Protein AF-A0AAN5C0E8-F1 (afdb_monomer_lite)

Secondary structure (DSSP, 8-state):
-HHHHHHHHH--SSGGGHHHHHHHHHHHHHHHHHHTSTTS-HHHHHHHHHHHHHHHHHHHHHHHHHHHTT--S--TT--SSS-------HHHHHHHHHHHHHHHTS-GGG-S-GGGGGGGGG-S-HHHHHHHHHHHHHHHHHHHHHHHHHHHHH-PPPPPPHHHHHTTSSPPPHHHHHH-TT-HHHHHH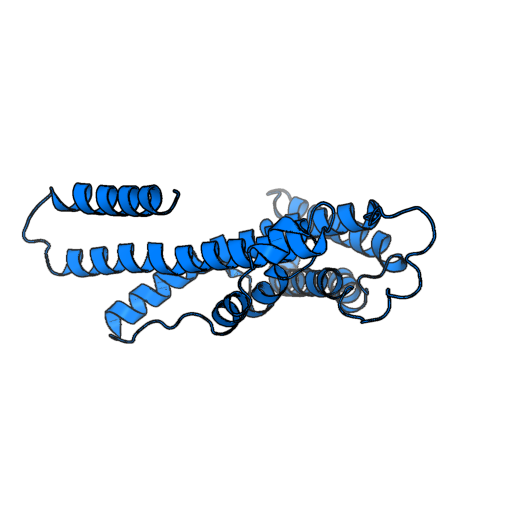HHHHHHHHHHHHHHHHHHHHHHHHHHHHH-TTS-TTHHHHHHHHHHHHHHHS--

Foldseek 3Di:
DVVLLVLLVPDALDPVSLVVLQVSLVVVVVLVVLLPDPPHDVVSVVVCVVCVLSSLASLLVSLVSVQVPPPDPPPVPPPPDDDLPPPPPVSSLVSLLSSLVVNLPDDLVSDPCLLSLLVQCLGLDPSSVVSSLSSLLVNLLVVLVVVLVVCLVPVDDDDDDPSLVVLQPDDDDPVLVVPCPSPSNSVSSNRSNVSSVVSVVSNVVNNLVSVVVSVCVVPPPDDPVVVVVVVVVVVVVVVVVVD

Organism: Aspergillus oryzae (NCBI:txid5062)

Radius of gyration: 22.2 Å; chains: 1; bounding box: 67×46×53 Å

pLDDT: mean 70.83, std 18.49, range [32.81, 93.81]

Sequence (243 aa):
MDALSTTWREASGSDEALPVLLGSFRLFACLRSIVGNEDSNDDVKDTWSDRKAGLFNDLTATIKEFGQYMLVDEWTYCANETDSSITFYQPRDVTVDLLCRLINSISIETLEDVSRIFPLLTAQSRAVQRAAYTVLHRYIPSVQEQVSFDVALSKTAVKLPDELLSLLLEAPTMDSISLSYGDDKVWADIRSYLLSWKIIFDHFVNAVCISAGAYRNHNLANDKNSLLLCKRTTYQASRRMMF

Structure (mmCIF, N/CA/C/O backbone):
data_AF-A0AAN5C0E8-F1
#
_entry.id   AF-A0AAN5C0E8-F1
#
loop_
_atom_site.group_PDB
_atom_site.id
_atom_site.type_symbol
_atom_site.label_atom_id
_atom_site.label_alt_id
_atom_site.label_comp_id
_atom_site.label_asym_id
_atom_site.label_entity_id
_atom_site.label_seq_id
_atom_site.pdbx_PDB_ins_code
_atom_site.Cartn_x
_atom_site.Cartn_y
_atom_site.Cartn_z
_atom_site.occupancy
_atom_site.B_iso_or_equiv
_atom_site.auth_seq_id
_atom_site.auth_comp_id
_atom_site.auth_asym_id
_atom_site.auth_atom_id
_atom_site.pdbx_PDB_model_num
ATOM 1 N N . MET A 1 1 ? 0.639 -7.225 20.118 1.00 79.75 1 MET A N 1
ATOM 2 C CA . MET A 1 1 ? 0.574 -6.137 19.117 1.00 79.75 1 MET A CA 1
ATOM 3 C C . MET A 1 1 ? 1.806 -5.248 19.179 1.00 79.75 1 MET A C 1
ATOM 5 O O . MET A 1 1 ? 2.330 -4.950 18.119 1.00 79.75 1 MET A O 1
ATOM 9 N N . ASP A 1 2 ? 2.335 -4.931 20.368 1.00 84.56 2 ASP A N 1
ATOM 10 C CA . ASP A 1 2 ? 3.623 -4.220 20.512 1.00 84.56 2 ASP A CA 1
ATOM 11 C C . ASP A 1 2 ? 4.765 -4.887 19.742 1.00 84.56 2 ASP A C 1
ATOM 13 O O . ASP A 1 2 ? 5.435 -4.232 18.959 1.00 84.56 2 ASP A O 1
ATOM 17 N N . ALA A 1 3 ? 4.893 -6.213 19.845 1.00 86.81 3 ALA A N 1
ATOM 18 C CA . ALA A 1 3 ? 5.907 -6.954 19.096 1.00 86.81 3 ALA A CA 1
ATOM 19 C C . ALA A 1 3 ? 5.818 -6.755 17.567 1.00 86.81 3 ALA A C 1
ATOM 21 O O . ALA A 1 3 ? 6.853 -6.730 16.912 1.00 86.81 3 ALA A O 1
ATOM 22 N N . LEU A 1 4 ? 4.615 -6.583 16.993 1.00 88.88 4 LEU A N 1
ATOM 23 C CA . LEU A 1 4 ? 4.461 -6.299 15.556 1.00 88.88 4 LEU A CA 1
ATOM 24 C C . LEU A 1 4 ? 4.968 -4.894 15.221 1.00 88.88 4 LEU A C 1
ATOM 26 O O . LEU A 1 4 ? 5.743 -4.742 14.286 1.00 88.88 4 LEU A O 1
ATOM 30 N N . SER A 1 5 ? 4.571 -3.899 16.019 1.00 86.31 5 SER A N 1
ATOM 31 C CA . SER A 1 5 ? 5.024 -2.510 15.876 1.00 86.31 5 SER A CA 1
ATOM 32 C C . SER A 1 5 ? 6.550 -2.409 15.975 1.00 86.31 5 SER A C 1
ATOM 34 O O . SER A 1 5 ? 7.187 -1.852 15.086 1.00 86.31 5 SER A O 1
ATOM 36 N N . THR A 1 6 ? 7.154 -3.035 16.990 1.00 88.81 6 THR A N 1
ATOM 37 C CA . THR A 1 6 ? 8.614 -3.108 17.151 1.00 88.81 6 THR A CA 1
ATOM 38 C C . THR A 1 6 ? 9.276 -3.787 15.954 1.00 88.81 6 THR A C 1
ATOM 40 O O . THR A 1 6 ? 10.182 -3.214 15.360 1.00 88.81 6 THR A O 1
ATOM 43 N N . THR A 1 7 ? 8.768 -4.953 15.532 1.00 90.00 7 THR A N 1
ATOM 44 C CA . THR A 1 7 ? 9.307 -5.680 14.369 1.00 90.00 7 THR A CA 1
ATOM 45 C C . THR A 1 7 ? 9.310 -4.807 13.118 1.00 90.00 7 THR A C 1
ATOM 47 O O . THR A 1 7 ? 10.299 -4.774 12.402 1.00 90.00 7 THR A O 1
ATOM 50 N N . TRP A 1 8 ? 8.229 -4.077 12.847 1.00 89.69 8 TRP A N 1
ATOM 51 C CA . TRP A 1 8 ? 8.111 -3.236 11.653 1.00 89.69 8 TRP A CA 1
ATOM 52 C C . TRP A 1 8 ? 8.949 -1.962 11.699 1.00 89.69 8 TRP A C 1
ATOM 54 O O . TRP A 1 8 ? 9.334 -1.457 10.651 1.00 89.69 8 TRP A O 1
ATOM 64 N N . ARG A 1 9 ? 9.238 -1.440 12.892 1.00 85.25 9 ARG A N 1
ATOM 65 C CA . ARG A 1 9 ? 10.101 -0.265 13.061 1.00 85.25 9 ARG A CA 1
ATOM 66 C C . ARG A 1 9 ? 11.585 -0.603 12.996 1.00 85.25 9 ARG A C 1
ATOM 68 O O . ARG A 1 9 ? 12.370 0.242 12.587 1.00 85.25 9 ARG A O 1
ATOM 75 N N . GLU A 1 10 ? 11.960 -1.800 13.436 1.00 84.56 10 GLU A N 1
ATOM 76 C CA . GLU A 1 10 ? 13.360 -2.226 13.538 1.00 84.56 10 GLU A CA 1
ATOM 77 C C . GLU A 1 10 ? 13.826 -3.054 12.336 1.00 84.56 10 GLU A C 1
ATOM 79 O O . GLU A 1 10 ? 15.018 -3.076 12.030 1.00 84.56 10 GLU A O 1
ATOM 84 N N . ALA A 1 11 ? 12.914 -3.742 11.646 1.00 80.69 11 ALA A N 1
ATOM 85 C CA . ALA A 1 11 ? 13.265 -4.532 10.476 1.00 80.69 11 ALA A CA 1
ATOM 86 C C . ALA A 1 11 ? 13.627 -3.630 9.290 1.00 80.69 11 ALA A C 1
ATOM 88 O O . ALA A 1 11 ? 12.814 -2.841 8.812 1.00 80.69 11 ALA A O 1
ATOM 89 N N . SER A 1 12 ? 14.838 -3.815 8.772 1.00 70.94 12 SER A N 1
ATOM 90 C CA . SER A 1 12 ? 15.246 -3.258 7.485 1.00 70.94 12 SER A CA 1
ATOM 91 C C . SER A 1 12 ? 14.582 -4.021 6.335 1.00 70.94 12 SER A C 1
ATOM 93 O O . SER A 1 12 ? 14.253 -5.200 6.461 1.00 70.94 12 SER A O 1
ATOM 95 N N . GLY A 1 13 ? 14.436 -3.386 5.169 1.00 68.12 13 GLY A N 1
ATOM 96 C CA . GLY A 1 13 ? 13.971 -4.037 3.931 1.00 68.12 13 GLY A CA 1
ATOM 97 C C . GLY A 1 13 ? 14.970 -5.035 3.316 1.00 68.12 13 GLY A C 1
ATOM 98 O O . GLY A 1 13 ? 14.884 -5.311 2.115 1.00 68.12 13 GLY A O 1
ATOM 99 N N . SER A 1 14 ? 15.928 -5.520 4.115 1.00 75.38 14 SER A N 1
ATOM 100 C CA . SER A 1 14 ? 16.989 -6.451 3.731 1.00 75.38 14 SER A CA 1
ATOM 101 C C . SER A 1 14 ? 16.487 -7.892 3.625 1.00 75.38 14 SER A C 1
ATOM 103 O O . SER A 1 14 ? 15.475 -8.268 4.222 1.00 75.38 14 SER A O 1
ATOM 105 N N . ASP A 1 15 ? 17.231 -8.722 2.893 1.00 76.69 15 ASP A N 1
ATOM 106 C CA . ASP A 1 15 ? 16.847 -10.111 2.632 1.00 76.69 15 ASP A CA 1
ATOM 107 C C . ASP A 1 15 ? 16.800 -10.979 3.903 1.00 76.69 15 ASP A C 1
ATOM 109 O O . ASP A 1 15 ? 15.946 -11.860 4.021 1.00 76.69 15 ASP A O 1
ATOM 113 N N . GLU A 1 16 ? 17.647 -10.690 4.897 1.00 82.75 16 GLU A N 1
ATOM 114 C CA . GLU A 1 16 ? 17.685 -11.403 6.184 1.00 82.75 16 GLU A CA 1
ATOM 115 C C . GLU A 1 16 ? 16.409 -11.193 7.014 1.00 82.75 16 GLU A C 1
ATOM 117 O O . GLU A 1 16 ? 15.964 -12.094 7.730 1.00 82.75 16 GLU A O 1
ATOM 122 N N . ALA A 1 17 ? 15.782 -10.021 6.891 1.00 84.88 17 ALA A N 1
ATOM 123 C CA . ALA A 1 17 ? 14.567 -9.674 7.620 1.00 84.88 17 ALA A CA 1
ATOM 124 C C . ALA A 1 17 ? 13.283 -10.199 6.948 1.00 84.88 17 ALA A C 1
ATOM 126 O O . ALA A 1 17 ? 12.231 -10.259 7.595 1.00 84.88 17 ALA A O 1
ATOM 127 N N . LEU A 1 18 ? 13.340 -10.620 5.675 1.00 86.31 18 LEU A N 1
ATOM 128 C CA . LEU A 1 18 ? 12.160 -11.021 4.894 1.00 86.31 18 LEU A CA 1
ATOM 129 C C . LEU A 1 18 ? 11.306 -12.115 5.550 1.00 86.31 18 LEU A C 1
ATOM 131 O O . LEU A 1 18 ? 10.084 -11.954 5.567 1.00 86.31 18 LEU A O 1
ATOM 135 N N . PRO A 1 19 ? 11.863 -13.206 6.116 1.00 89.94 19 PRO A N 1
ATOM 136 C CA . PRO A 1 19 ? 11.039 -14.243 6.736 1.00 89.94 19 PRO A CA 1
ATOM 137 C C . PRO A 1 19 ? 10.260 -13.724 7.949 1.00 89.94 19 PRO A C 1
ATOM 139 O O . PRO A 1 19 ? 9.091 -14.074 8.136 1.00 89.94 19 PRO A O 1
ATOM 142 N N . VAL A 1 20 ? 10.891 -12.861 8.752 1.00 91.31 20 VAL A N 1
ATOM 143 C CA . VAL A 1 20 ? 10.277 -12.241 9.933 1.00 91.31 20 VAL A CA 1
ATOM 144 C C . VAL A 1 20 ? 9.184 -11.264 9.503 1.00 91.31 20 VAL A C 1
ATOM 146 O O . VAL A 1 20 ? 8.069 -11.324 10.025 1.00 91.31 20 VAL A O 1
ATOM 149 N N . LEU A 1 21 ? 9.456 -10.434 8.493 1.00 90.88 21 LEU A N 1
ATOM 150 C CA . LEU A 1 21 ? 8.476 -9.519 7.909 1.00 90.88 21 LEU A CA 1
ATOM 151 C C . LEU A 1 21 ? 7.272 -10.281 7.345 1.00 90.88 21 LEU A C 1
ATOM 153 O O . LEU A 1 21 ? 6.138 -10.017 7.746 1.00 90.88 21 LEU A O 1
ATOM 157 N N . LEU A 1 22 ? 7.494 -11.305 6.521 1.00 90.56 22 LEU A N 1
ATOM 158 C CA . LEU A 1 22 ? 6.427 -12.142 5.972 1.00 90.56 22 LEU A CA 1
ATOM 159 C C . LEU A 1 22 ? 5.583 -12.806 7.072 1.00 90.56 22 LEU A C 1
ATOM 161 O O . LEU A 1 22 ? 4.350 -12.814 6.992 1.00 90.56 22 LEU A O 1
ATOM 165 N N . GLY A 1 23 ? 6.228 -13.350 8.107 1.00 92.25 23 GLY A N 1
ATOM 166 C CA . GLY A 1 23 ? 5.553 -13.941 9.263 1.00 92.25 23 GLY A CA 1
ATOM 167 C C . GLY A 1 23 ? 4.702 -12.922 10.025 1.00 92.25 23 GLY A C 1
ATOM 168 O O . GLY A 1 23 ? 3.535 -13.185 10.320 1.00 92.25 23 GLY A O 1
ATOM 169 N N . SER A 1 24 ? 5.251 -11.732 10.271 1.00 93.69 24 SER A N 1
ATOM 170 C CA . SER A 1 24 ? 4.558 -10.640 10.960 1.00 93.69 24 SER A CA 1
ATOM 171 C C . SER A 1 24 ? 3.337 -10.131 10.177 1.00 93.69 24 SER A C 1
ATOM 173 O O . SER A 1 24 ? 2.271 -9.927 10.759 1.00 93.69 24 SER A O 1
ATOM 175 N N . PHE A 1 25 ? 3.434 -10.026 8.847 1.00 93.06 25 PHE A N 1
ATOM 176 C CA . PHE A 1 25 ? 2.325 -9.638 7.971 1.00 93.06 25 PHE A CA 1
ATOM 177 C C . PHE A 1 25 ? 1.214 -10.690 7.957 1.00 93.06 25 PHE A C 1
ATOM 179 O O . PHE A 1 25 ? 0.030 -10.352 8.018 1.00 93.06 25 PHE A O 1
ATOM 186 N N . ARG A 1 26 ? 1.572 -11.979 7.934 1.00 93.81 26 ARG A N 1
ATOM 187 C CA . ARG A 1 26 ? 0.597 -13.074 8.048 1.00 93.81 26 ARG A CA 1
ATOM 188 C C . ARG A 1 26 ? -0.095 -13.083 9.408 1.00 93.81 26 ARG A C 1
ATOM 190 O O . ARG A 1 26 ? -1.310 -13.258 9.458 1.00 93.81 26 ARG A O 1
ATOM 197 N N . LEU A 1 27 ? 0.647 -12.857 10.493 1.00 93.00 27 LEU A N 1
ATOM 198 C CA . LEU A 1 27 ? 0.074 -12.742 11.835 1.00 93.00 27 LEU A CA 1
ATOM 199 C C . LEU A 1 27 ? -0.906 -11.568 11.911 1.00 93.00 27 LEU A C 1
ATOM 201 O O . LEU A 1 27 ? -2.010 -11.724 12.423 1.00 93.00 27 LEU A O 1
ATOM 205 N N . PHE A 1 28 ? -0.541 -10.420 11.346 1.00 91.62 28 PHE A N 1
ATOM 206 C CA . PHE A 1 28 ? -1.427 -9.267 11.265 1.00 91.62 28 PHE A CA 1
ATOM 207 C C . PHE A 1 28 ? -2.715 -9.560 10.481 1.00 91.62 28 PHE A C 1
ATOM 209 O O . PHE A 1 28 ? -3.811 -9.247 10.949 1.00 91.62 28 PHE A O 1
ATOM 216 N N . ALA A 1 29 ? -2.603 -10.217 9.323 1.00 90.50 29 ALA A N 1
ATOM 217 C CA . ALA A 1 29 ? -3.756 -10.649 8.535 1.00 90.50 29 ALA A CA 1
ATOM 218 C C . ALA A 1 29 ? -4.667 -11.608 9.324 1.00 90.50 29 ALA A C 1
ATOM 220 O O . ALA A 1 29 ? -5.891 -11.479 9.283 1.00 90.50 29 ALA A O 1
ATOM 221 N N . CYS A 1 30 ? -4.069 -12.537 10.075 1.00 91.81 30 CYS A N 1
ATOM 222 C CA . CYS A 1 30 ? -4.782 -13.475 10.936 1.00 91.81 30 CYS A CA 1
ATOM 223 C C . CYS A 1 30 ? -5.526 -12.754 12.069 1.00 91.81 30 CYS A C 1
ATOM 225 O O . CYS A 1 30 ? -6.726 -12.956 12.230 1.00 91.81 30 CYS A O 1
ATOM 227 N N . LEU A 1 31 ? -4.858 -11.849 12.794 1.00 90.38 31 LEU A N 1
ATOM 228 C CA . LEU A 1 31 ? -5.480 -11.045 13.853 1.00 90.38 31 LEU A CA 1
ATOM 229 C C . LEU A 1 31 ? -6.676 -10.254 13.327 1.00 90.38 31 LEU A C 1
ATOM 231 O O . LEU A 1 31 ? -7.734 -10.247 13.949 1.00 90.38 31 LEU A O 1
ATOM 235 N N . ARG A 1 32 ? -6.542 -9.653 12.144 1.00 89.00 32 ARG A N 1
ATOM 236 C CA . ARG A 1 32 ? -7.649 -8.947 11.503 1.00 89.00 32 ARG A CA 1
ATOM 237 C C . ARG A 1 32 ? -8.814 -9.877 11.162 1.00 89.00 32 ARG A C 1
ATOM 239 O O . ARG A 1 32 ? -9.964 -9.488 11.336 1.00 89.00 32 ARG A O 1
ATOM 246 N N . SER A 1 33 ? -8.527 -11.085 10.678 1.00 90.56 33 SER A N 1
ATOM 247 C CA . SER A 1 33 ? -9.558 -12.090 10.401 1.00 90.56 33 SER A CA 1
ATOM 248 C C . SER A 1 33 ? -10.274 -12.545 11.672 1.00 90.56 33 SER A C 1
ATOM 250 O O . SER A 1 33 ? -11.475 -12.783 11.621 1.00 90.56 33 SER A O 1
ATOM 252 N N . ILE A 1 34 ? -9.554 -12.665 12.791 1.00 89.38 34 ILE A N 1
ATOM 253 C CA . ILE A 1 34 ? -10.129 -13.017 14.094 1.00 89.38 34 ILE A CA 1
ATOM 254 C C . ILE A 1 34 ? -11.052 -11.893 14.564 1.00 89.38 34 ILE A C 1
ATOM 256 O O . ILE A 1 34 ? -12.214 -12.146 14.843 1.00 89.38 34 ILE A O 1
ATOM 260 N N . VAL A 1 35 ? -10.584 -10.643 14.557 1.00 88.88 35 VAL A N 1
ATOM 261 C CA . VAL A 1 35 ? -11.387 -9.482 14.982 1.00 88.88 35 VAL A CA 1
ATOM 262 C C . VAL A 1 35 ? -12.626 -9.277 14.106 1.00 88.88 35 VAL A C 1
ATOM 264 O O . VAL A 1 35 ? -13.656 -8.827 14.596 1.00 88.88 35 VAL A O 1
ATOM 267 N N . GLY A 1 36 ? -12.541 -9.610 12.815 1.00 84.50 36 GLY A N 1
ATOM 268 C CA . GLY A 1 36 ? -13.679 -9.553 11.897 1.00 84.50 36 GLY A CA 1
ATOM 269 C C . GLY A 1 36 ? -14.735 -10.640 12.121 1.00 84.50 36 GLY A C 1
ATOM 270 O O . GLY A 1 36 ? -15.800 -10.557 11.517 1.00 84.50 36 GLY A O 1
ATOM 271 N N . ASN A 1 37 ? -14.460 -11.649 12.951 1.00 89.50 37 ASN A N 1
ATOM 272 C CA . ASN A 1 37 ? -15.429 -12.675 13.317 1.00 89.50 37 ASN A CA 1
ATOM 273 C C . ASN A 1 37 ? -16.298 -12.182 14.487 1.00 89.50 37 ASN A C 1
ATOM 275 O O . ASN A 1 37 ? -15.773 -11.793 15.533 1.00 89.50 37 ASN A O 1
ATOM 279 N N . GLU A 1 38 ? -17.622 -12.222 14.322 1.00 81.62 38 GLU A N 1
ATOM 280 C CA . GLU A 1 38 ? -18.580 -11.806 15.355 1.00 81.62 38 GLU A CA 1
ATOM 281 C C . GLU A 1 38 ? -18.395 -12.596 16.659 1.00 81.62 38 GLU A C 1
ATOM 283 O O . GLU A 1 38 ? -18.439 -12.000 17.736 1.00 81.62 38 GLU A O 1
ATOM 288 N N . ASP A 1 39 ? -18.042 -13.880 16.561 1.00 87.19 39 ASP A N 1
ATOM 289 C CA . ASP A 1 39 ? -17.831 -14.782 17.702 1.00 87.19 39 ASP A CA 1
ATOM 290 C C . ASP A 1 39 ? -16.457 -14.615 18.383 1.00 87.19 39 ASP A C 1
ATOM 292 O O . ASP A 1 39 ? -16.115 -15.352 19.311 1.00 87.19 39 ASP A O 1
ATOM 296 N N . SER A 1 40 ? -15.614 -13.688 17.913 1.00 87.56 40 SER A N 1
ATOM 297 C CA . SER A 1 40 ? -14.309 -13.444 18.533 1.00 87.56 40 SER A CA 1
ATOM 298 C C . SER A 1 40 ? -14.452 -12.820 19.919 1.00 87.56 40 SER A C 1
ATOM 300 O O . SER A 1 40 ? -15.326 -11.988 20.143 1.00 87.56 40 SER A O 1
ATOM 302 N N . ASN A 1 41 ? -13.513 -13.159 20.809 1.00 90.44 41 ASN A N 1
ATOM 303 C CA . ASN A 1 41 ? -13.410 -12.580 22.146 1.00 90.44 41 ASN A CA 1
ATOM 304 C C . ASN A 1 41 ? -13.372 -11.040 22.076 1.00 90.44 41 ASN A C 1
ATOM 306 O O . ASN A 1 41 ? -12.554 -10.470 21.342 1.00 90.44 41 ASN A O 1
ATOM 310 N N . ASP A 1 42 ? -14.240 -10.395 22.852 1.00 90.88 42 ASP A N 1
ATOM 311 C CA . ASP A 1 42 ? -14.373 -8.942 22.932 1.00 90.88 42 ASP A CA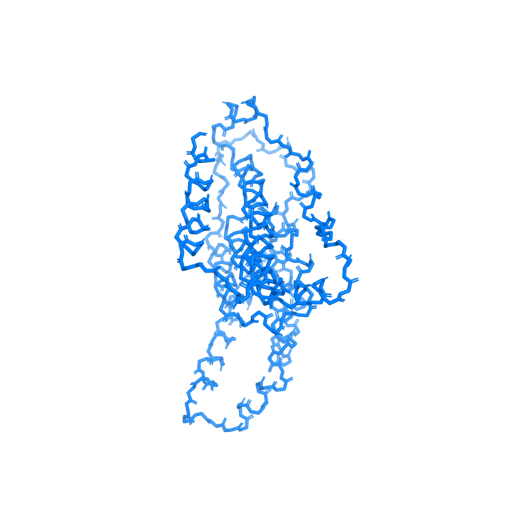 1
ATOM 312 C C . ASP A 1 42 ? -13.087 -8.270 23.430 1.00 90.88 42 ASP A C 1
ATOM 314 O O . ASP A 1 42 ? -12.689 -7.258 22.861 1.00 90.88 42 ASP A O 1
ATOM 318 N N . ASP A 1 43 ? -12.324 -8.904 24.329 1.00 90.12 43 ASP A N 1
ATOM 319 C CA . ASP A 1 43 ? -11.018 -8.388 24.774 1.00 90.12 43 ASP A CA 1
ATOM 320 C C . ASP A 1 43 ? -10.052 -8.178 23.593 1.00 90.12 43 ASP A C 1
ATOM 322 O O . ASP A 1 43 ? -9.252 -7.237 23.554 1.00 90.12 43 ASP A O 1
ATOM 326 N N . VAL A 1 44 ? -10.118 -9.069 22.597 1.00 86.88 44 VAL A N 1
ATOM 327 C CA . VAL A 1 44 ? -9.284 -8.996 21.391 1.00 86.88 44 VAL A CA 1
ATOM 328 C C . VAL A 1 44 ? -9.776 -7.882 20.470 1.00 86.88 44 VAL A C 1
ATOM 330 O O . VAL A 1 44 ? -8.951 -7.189 19.869 1.00 86.88 44 VAL A O 1
ATOM 333 N N . LYS A 1 45 ? -11.096 -7.683 20.368 1.00 87.69 45 LYS A N 1
ATOM 334 C CA . LYS A 1 45 ? -11.707 -6.609 19.568 1.00 87.69 45 LYS A CA 1
ATOM 335 C C . LYS A 1 45 ? -11.416 -5.231 20.162 1.00 87.69 45 LYS A C 1
ATOM 337 O O . LYS A 1 45 ? -11.079 -4.314 19.407 1.00 87.69 45 LYS A O 1
ATOM 342 N N . ASP A 1 46 ? -11.470 -5.105 21.483 1.00 88.38 46 ASP A N 1
ATOM 343 C CA . ASP A 1 46 ? -11.164 -3.875 22.212 1.00 88.38 46 ASP A CA 1
ATOM 344 C C . ASP A 1 46 ? -9.679 -3.535 22.066 1.00 88.38 46 ASP A C 1
ATOM 346 O O . ASP A 1 46 ? -9.323 -2.482 21.533 1.00 88.38 46 ASP A O 1
ATOM 350 N N . THR A 1 47 ? -8.800 -4.500 22.365 1.00 89.12 47 THR A N 1
ATOM 351 C CA . THR A 1 47 ? -7.346 -4.328 22.202 1.00 89.12 47 THR A CA 1
ATOM 352 C C . THR A 1 47 ? -6.962 -3.981 20.757 1.00 89.12 47 THR A C 1
ATOM 354 O O . THR A 1 47 ? -6.042 -3.192 20.521 1.00 89.12 47 THR A O 1
ATOM 357 N N . TRP A 1 48 ? -7.639 -4.570 19.763 1.00 88.12 48 TRP A N 1
ATOM 358 C CA . TRP A 1 48 ? -7.438 -4.229 18.354 1.00 88.12 48 TRP A CA 1
ATOM 359 C C . TRP A 1 48 ? -7.898 -2.809 18.043 1.00 88.12 48 TRP A C 1
ATOM 361 O O . TRP A 1 48 ? -7.191 -2.080 17.350 1.00 88.12 48 TRP A O 1
ATOM 371 N N . SER A 1 49 ? -9.065 -2.406 18.538 1.00 85.94 49 SER A N 1
ATOM 372 C CA . SER A 1 49 ? -9.630 -1.083 18.278 1.00 85.94 49 SER A CA 1
ATOM 373 C C . SER A 1 49 ? -8.728 0.038 18.784 1.00 85.94 49 SER A C 1
ATOM 375 O O . SER A 1 49 ? -8.547 1.016 18.057 1.00 85.94 49 SER A O 1
ATOM 377 N N . ASP A 1 50 ? -8.082 -0.165 19.932 1.00 86.94 50 ASP A N 1
ATOM 378 C CA . ASP A 1 50 ? -7.132 0.784 20.520 1.00 86.94 50 ASP A CA 1
ATOM 379 C C . ASP A 1 50 ? -5.825 0.900 19.724 1.00 86.94 50 ASP A C 1
ATOM 381 O O . ASP A 1 50 ? -5.198 1.957 19.674 1.00 86.94 50 ASP A O 1
ATOM 385 N N . ARG A 1 51 ? -5.380 -0.194 19.093 1.00 85.69 51 ARG A N 1
ATOM 386 C CA . ARG A 1 51 ? -4.024 -0.298 18.520 1.00 85.69 51 ARG A CA 1
ATOM 387 C C . ARG A 1 51 ? -3.976 -0.314 16.994 1.00 85.69 51 ARG A C 1
ATOM 389 O O . ARG A 1 51 ? -2.897 -0.144 16.424 1.00 85.69 51 ARG A O 1
ATOM 396 N N . LYS A 1 52 ? -5.112 -0.499 16.314 1.00 84.94 52 LYS A N 1
ATOM 397 C CA . LYS A 1 52 ? -5.187 -0.658 14.850 1.00 84.94 52 LYS A CA 1
ATOM 398 C C . LYS A 1 52 ? -4.572 0.510 14.079 1.00 84.94 52 LYS A C 1
ATOM 400 O O . LYS A 1 52 ? -3.873 0.262 13.106 1.00 84.94 52 LYS A O 1
ATOM 405 N N . ALA A 1 53 ? -4.787 1.754 14.515 1.00 82.88 53 ALA A N 1
ATOM 406 C CA . ALA A 1 53 ? -4.278 2.938 13.817 1.00 82.88 53 ALA A CA 1
ATOM 407 C C . ALA A 1 53 ? -2.742 2.990 13.846 1.00 82.88 53 ALA A C 1
ATOM 409 O O . ALA A 1 53 ? -2.105 3.094 12.800 1.00 82.88 53 ALA A O 1
ATOM 410 N N . GLY A 1 54 ? -2.142 2.788 15.026 1.00 83.69 54 GLY A N 1
ATOM 411 C CA . GLY A 1 54 ? -0.687 2.712 15.175 1.00 83.69 54 GLY A CA 1
ATOM 412 C C . GLY A 1 54 ? -0.072 1.578 14.351 1.00 83.69 54 GLY A C 1
ATOM 413 O O . GLY A 1 54 ? 0.904 1.794 13.638 1.00 83.69 54 GLY A O 1
ATOM 414 N N . LEU A 1 55 ? -0.698 0.396 14.360 1.00 85.06 55 LEU A N 1
ATOM 415 C CA . LEU A 1 55 ? -0.255 -0.730 13.534 1.00 85.06 55 LEU A CA 1
ATOM 416 C C . LEU A 1 55 ? -0.360 -0.432 12.032 1.00 85.06 55 LEU A C 1
ATOM 418 O O . LEU A 1 55 ? 0.539 -0.797 11.282 1.00 85.06 55 LEU A O 1
ATOM 422 N N . PHE A 1 56 ? -1.419 0.233 11.569 1.00 84.19 56 PHE A N 1
ATOM 423 C CA . PHE A 1 56 ? -1.541 0.624 10.162 1.00 84.19 56 PHE A CA 1
ATOM 424 C C . PHE A 1 56 ? -0.474 1.638 9.746 1.00 84.19 56 PHE A C 1
ATOM 426 O O . PHE A 1 56 ? 0.083 1.517 8.653 1.00 84.19 56 PHE A O 1
ATOM 433 N N . ASN A 1 57 ? -0.161 2.600 10.614 1.00 82.75 57 ASN A N 1
ATOM 434 C CA . ASN A 1 57 ? 0.901 3.572 10.379 1.00 82.75 57 ASN A CA 1
ATOM 435 C C . ASN A 1 57 ? 2.273 2.895 10.292 1.00 82.75 57 ASN A C 1
ATOM 437 O O . ASN A 1 57 ? 3.018 3.150 9.347 1.00 82.75 57 ASN A O 1
ATOM 441 N N . ASP A 1 58 ? 2.582 1.995 11.227 1.00 86.06 58 ASP A N 1
ATOM 442 C CA . ASP A 1 58 ? 3.843 1.250 11.231 1.00 86.06 58 ASP A CA 1
ATOM 443 C C . ASP A 1 58 ? 3.946 0.331 10.000 1.00 86.06 58 ASP A C 1
ATOM 445 O O . ASP A 1 58 ? 4.965 0.324 9.314 1.00 86.06 58 ASP A O 1
ATOM 449 N N . LEU A 1 59 ? 2.863 -0.367 9.637 1.00 84.44 59 LEU A N 1
ATOM 450 C CA . LEU A 1 59 ? 2.800 -1.182 8.421 1.00 84.44 59 LEU A CA 1
ATOM 451 C C . LEU A 1 59 ? 3.025 -0.330 7.164 1.00 84.44 59 LEU A C 1
ATOM 453 O O . LEU A 1 59 ? 3.788 -0.711 6.282 1.00 84.44 59 LEU A O 1
ATOM 457 N N . THR A 1 60 ? 2.403 0.846 7.087 1.00 80.38 60 THR A N 1
ATOM 458 C CA . THR A 1 60 ? 2.596 1.777 5.967 1.00 80.38 60 THR A CA 1
ATOM 459 C C . THR A 1 60 ? 4.015 2.341 5.948 1.00 80.38 60 THR A C 1
ATOM 461 O O . THR A 1 60 ? 4.537 2.601 4.875 1.00 80.38 60 THR A O 1
ATOM 464 N N . ALA A 1 61 ? 4.687 2.490 7.092 1.00 82.75 61 ALA A N 1
ATOM 465 C CA . ALA A 1 61 ? 6.086 2.907 7.129 1.00 82.75 61 ALA A CA 1
ATOM 466 C C . ALA A 1 61 ? 7.020 1.848 6.516 1.00 82.75 61 ALA A C 1
ATOM 468 O O . ALA A 1 61 ? 7.917 2.216 5.757 1.00 82.75 61 ALA A O 1
ATOM 469 N N . THR A 1 62 ? 6.754 0.551 6.736 1.00 83.81 62 THR A N 1
ATOM 470 C CA . THR A 1 62 ? 7.597 -0.536 6.190 1.00 83.81 62 THR A CA 1
ATOM 471 C C . THR A 1 62 ? 7.699 -0.533 4.667 1.00 83.81 62 THR A C 1
ATOM 473 O O . THR A 1 62 ? 8.698 -0.983 4.117 1.00 83.81 62 THR A O 1
ATOM 476 N N . ILE A 1 63 ? 6.710 0.010 3.948 1.00 79.38 63 ILE A N 1
ATOM 477 C CA . ILE A 1 63 ? 6.750 0.042 2.480 1.00 79.38 63 ILE A CA 1
ATOM 478 C C . ILE A 1 63 ? 7.885 0.934 1.947 1.00 79.38 63 ILE A C 1
ATOM 480 O O . ILE A 1 63 ? 8.381 0.697 0.845 1.00 79.38 63 ILE A O 1
ATOM 484 N N . LYS A 1 64 ? 8.325 1.934 2.727 1.00 75.56 64 LYS A N 1
ATOM 485 C CA . LYS A 1 64 ? 9.444 2.814 2.364 1.00 75.56 64 LYS A CA 1
ATOM 486 C C . LYS A 1 64 ? 10.759 2.051 2.344 1.00 75.56 64 LYS A C 1
ATOM 488 O O . LYS A 1 64 ? 11.523 2.209 1.396 1.00 75.56 64 LYS A O 1
ATOM 493 N N . GLU A 1 65 ? 10.952 1.156 3.308 1.00 78.00 65 GLU A N 1
ATOM 494 C CA . GLU A 1 65 ? 12.111 0.262 3.361 1.00 78.00 65 GLU A CA 1
ATOM 495 C C . GLU A 1 65 ? 12.192 -0.616 2.109 1.00 78.00 65 GLU A C 1
ATOM 497 O O . GLU A 1 65 ? 13.271 -0.908 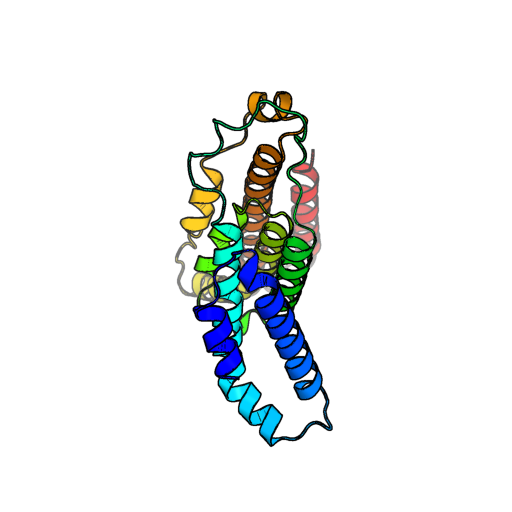1.606 1.00 78.00 65 GLU A O 1
ATOM 502 N N . PHE A 1 66 ? 11.050 -0.984 1.522 1.00 71.50 66 PHE A N 1
ATOM 503 C CA . PHE A 1 66 ? 11.041 -1.730 0.266 1.00 71.50 66 PHE A CA 1
ATOM 504 C C . PHE A 1 66 ? 11.267 -0.864 -0.979 1.00 71.50 66 PHE A C 1
ATOM 506 O O . PHE A 1 66 ? 11.770 -1.383 -1.981 1.00 71.50 66 PHE A O 1
ATOM 513 N N . GLY A 1 67 ? 10.902 0.421 -0.923 1.00 62.88 67 GLY A N 1
ATOM 514 C CA . GLY A 1 67 ? 11.014 1.381 -2.024 1.00 62.88 67 GLY A CA 1
ATOM 515 C C . GLY A 1 67 ? 12.372 2.082 -2.138 1.00 62.88 67 GLY A C 1
ATOM 516 O O . GLY A 1 67 ? 12.730 2.491 -3.238 1.00 62.88 67 GLY A O 1
ATOM 517 N N . GLN A 1 68 ? 13.130 2.206 -1.041 1.00 56.69 68 GLN A N 1
ATOM 518 C CA . GLN A 1 68 ? 14.372 2.995 -0.987 1.00 56.69 68 GLN A CA 1
ATOM 519 C C . GLN A 1 68 ? 15.640 2.231 -1.411 1.00 56.69 68 GLN A C 1
ATOM 521 O O . GLN A 1 68 ? 16.631 2.858 -1.786 1.00 56.69 68 GLN A O 1
ATOM 526 N N . TYR A 1 69 ? 15.615 0.894 -1.424 1.00 50.94 69 TYR A N 1
ATOM 527 C CA . TYR A 1 69 ? 16.733 0.050 -1.877 1.00 50.94 69 TYR A CA 1
ATOM 528 C C . TYR A 1 69 ? 16.911 0.087 -3.410 1.00 50.94 69 TYR A C 1
ATOM 530 O O . TYR A 1 69 ? 16.769 -0.934 -4.072 1.00 50.94 69 TYR A O 1
ATOM 538 N N . MET A 1 70 ? 17.169 1.262 -3.996 1.00 45.25 70 MET A N 1
ATOM 539 C CA . MET A 1 70 ? 17.752 1.398 -5.342 1.00 45.25 70 MET A CA 1
ATOM 540 C C . MET A 1 70 ? 18.217 2.832 -5.677 1.00 45.25 70 MET A C 1
ATOM 542 O O . MET A 1 70 ? 18.096 3.263 -6.819 1.00 45.25 70 MET A O 1
ATOM 546 N N . LEU A 1 71 ? 18.716 3.607 -4.707 1.00 39.62 71 LEU A N 1
ATOM 547 C CA . LEU A 1 71 ? 19.322 4.931 -4.959 1.00 39.62 71 LEU A CA 1
ATOM 548 C C . LEU A 1 71 ? 20.761 5.014 -4.430 1.00 39.62 71 LEU A C 1
ATOM 550 O O . LEU A 1 71 ? 21.136 5.990 -3.788 1.00 39.62 71 LEU A O 1
ATOM 554 N N . VAL A 1 72 ? 21.566 3.980 -4.663 1.00 35.84 72 VAL A N 1
ATOM 555 C CA . VAL A 1 72 ? 23.021 4.076 -4.492 1.00 35.84 72 VAL A CA 1
ATOM 556 C C . VAL A 1 72 ? 23.687 3.840 -5.838 1.00 35.84 72 VAL A C 1
ATOM 558 O O . VAL A 1 72 ? 23.461 2.819 -6.485 1.00 35.84 72 VAL A O 1
ATOM 561 N N . ASP A 1 73 ? 24.474 4.829 -6.251 1.00 38.91 73 ASP A N 1
ATOM 562 C CA . ASP A 1 73 ? 25.202 4.985 -7.515 1.00 38.91 73 ASP A CA 1
ATOM 563 C C . ASP A 1 73 ? 26.320 3.936 -7.745 1.00 38.91 73 ASP A C 1
ATOM 565 O O . ASP A 1 73 ? 27.353 4.220 -8.348 1.00 38.91 73 ASP A O 1
ATOM 569 N N . GLU A 1 74 ? 26.139 2.699 -7.279 1.00 37.09 74 GLU A N 1
ATOM 570 C CA . GLU A 1 74 ? 27.216 1.720 -7.107 1.00 37.09 74 GLU A CA 1
ATOM 571 C C . GLU A 1 74 ? 26.861 0.330 -7.676 1.00 37.09 74 GLU A C 1
ATOM 573 O O . GLU A 1 74 ? 27.102 -0.695 -7.054 1.00 37.09 74 GLU A O 1
ATOM 578 N N . TRP A 1 75 ? 26.273 0.258 -8.879 1.00 44.28 75 TRP A N 1
ATOM 579 C CA . TRP A 1 75 ? 26.175 -1.010 -9.641 1.00 44.28 75 TRP A CA 1
ATOM 580 C C . TRP A 1 75 ? 26.979 -1.005 -10.953 1.00 44.28 75 TRP A C 1
ATOM 582 O O . TRP A 1 75 ? 27.099 -2.020 -11.636 1.00 44.28 75 TRP A O 1
ATOM 592 N N . THR A 1 76 ? 27.624 0.104 -11.312 1.00 40.75 76 THR A N 1
ATOM 593 C CA . THR A 1 76 ? 28.314 0.238 -12.610 1.00 40.75 76 THR A CA 1
ATOM 594 C C . THR A 1 76 ? 29.540 -0.686 -12.778 1.00 40.75 76 THR A C 1
ATOM 596 O O . THR A 1 76 ? 30.152 -0.684 -13.840 1.00 40.75 76 THR A O 1
ATOM 599 N N . TYR A 1 77 ? 29.904 -1.519 -11.793 1.00 40.28 77 TYR A N 1
ATOM 600 C CA . TYR A 1 77 ? 31.103 -2.366 -11.867 1.00 40.28 77 TYR A CA 1
ATOM 601 C C . TYR A 1 77 ? 30.874 -3.873 -12.104 1.00 40.28 77 TYR A C 1
ATOM 603 O O . TYR A 1 77 ? 31.846 -4.575 -12.356 1.00 40.28 77 TYR A O 1
ATOM 611 N N . CYS A 1 78 ? 29.640 -4.392 -12.099 1.00 35.75 78 CYS A N 1
ATOM 612 C CA . CYS A 1 78 ? 29.409 -5.848 -12.231 1.00 35.75 78 CYS A CA 1
ATOM 613 C C . CYS A 1 78 ? 28.706 -6.276 -13.534 1.00 35.75 78 CYS A C 1
ATOM 615 O O . CYS A 1 78 ? 28.336 -7.437 -13.688 1.00 35.75 78 CYS A O 1
ATOM 617 N N . ALA A 1 79 ? 28.516 -5.366 -14.495 1.00 38.19 79 ALA A N 1
ATOM 618 C CA . ALA A 1 79 ? 27.824 -5.640 -15.760 1.00 38.19 79 ALA A CA 1
ATOM 619 C C . ALA A 1 79 ? 28.716 -6.327 -16.819 1.00 38.19 79 ALA A C 1
ATOM 621 O O . ALA A 1 79 ? 28.694 -5.972 -17.997 1.00 38.19 79 ALA A O 1
ATOM 622 N N . ASN A 1 80 ? 29.520 -7.303 -16.409 1.00 38.78 80 ASN A N 1
ATOM 623 C CA . ASN A 1 80 ? 30.366 -8.090 -17.298 1.00 38.78 80 ASN A CA 1
ATOM 624 C C . ASN A 1 80 ? 30.466 -9.550 -16.851 1.00 38.78 80 ASN A C 1
ATOM 626 O O . ASN A 1 80 ? 31.561 -10.060 -16.693 1.00 38.78 80 ASN A O 1
ATOM 630 N N . GLU A 1 81 ? 29.325 -10.219 -16.691 1.00 38.06 81 GLU A N 1
ATOM 631 C CA . GLU A 1 81 ? 29.149 -11.641 -17.020 1.00 38.06 81 GLU A CA 1
ATOM 632 C C . GLU A 1 81 ? 27.673 -12.015 -16.815 1.00 38.06 81 GLU A C 1
ATOM 634 O O . GLU A 1 81 ? 27.169 -12.045 -15.702 1.00 38.06 81 GLU A O 1
ATOM 639 N N . THR A 1 82 ? 26.967 -12.223 -17.931 1.00 41.28 82 THR A N 1
ATOM 640 C CA . THR A 1 82 ? 25.838 -13.163 -18.087 1.00 41.28 82 THR A CA 1
ATOM 641 C C . THR A 1 82 ? 25.002 -13.500 -16.842 1.00 41.28 82 THR A C 1
ATOM 643 O O . THR A 1 82 ? 25.070 -14.611 -16.338 1.00 41.28 82 THR A O 1
ATOM 646 N N . ASP A 1 83 ? 24.160 -12.559 -16.413 1.00 35.41 83 ASP A N 1
ATOM 647 C CA . ASP A 1 83 ? 22.780 -12.809 -15.963 1.00 35.41 83 ASP A CA 1
ATOM 648 C C . ASP A 1 83 ? 22.075 -11.452 -15.790 1.00 35.41 83 ASP A C 1
ATOM 650 O O . ASP A 1 83 ? 21.903 -10.918 -14.700 1.00 35.41 83 ASP A O 1
ATOM 654 N N . SER A 1 84 ? 21.683 -10.830 -16.907 1.00 38.88 84 SER A N 1
ATOM 655 C CA . SER A 1 84 ? 20.932 -9.563 -16.916 1.00 38.88 84 SER A CA 1
ATOM 656 C C . SER A 1 84 ? 19.444 -9.749 -16.596 1.00 38.88 84 SER A C 1
ATOM 658 O O . SER A 1 84 ? 18.601 -8.984 -17.064 1.00 38.88 84 SER A O 1
ATOM 660 N N . SER A 1 85 ? 19.094 -10.778 -15.831 1.00 41.66 85 SER A N 1
ATOM 661 C CA . SER A 1 85 ? 17.820 -10.788 -15.138 1.00 41.66 85 SER A CA 1
ATOM 662 C C . SER A 1 85 ? 18.070 -10.016 -13.858 1.00 41.66 85 SER A C 1
ATOM 664 O O . SER A 1 85 ? 18.828 -10.472 -13.009 1.00 41.66 85 SER A O 1
ATOM 666 N N . ILE A 1 86 ? 17.409 -8.876 -13.678 1.00 48.69 86 ILE A N 1
ATOM 667 C CA . ILE A 1 86 ? 17.069 -8.422 -12.331 1.00 48.69 86 ILE A CA 1
ATOM 668 C C . ILE A 1 86 ? 16.279 -9.594 -11.746 1.00 48.69 86 ILE A C 1
ATOM 670 O O . ILE A 1 86 ? 15.089 -9.752 -12.007 1.00 48.69 86 ILE A O 1
ATOM 674 N N . THR A 1 87 ? 16.955 -10.546 -11.103 1.00 45.38 87 THR A N 1
ATOM 675 C CA . THR A 1 87 ? 16.301 -11.663 -10.440 1.00 45.38 87 THR A CA 1
ATOM 676 C C . THR A 1 87 ? 15.648 -11.051 -9.229 1.00 45.38 87 THR A C 1
ATOM 678 O O . THR A 1 87 ? 16.235 -10.957 -8.156 1.00 45.38 87 THR A O 1
ATOM 681 N N . PHE A 1 88 ? 14.430 -10.570 -9.443 1.00 49.62 88 PHE A N 1
ATOM 682 C CA . PHE A 1 88 ? 13.444 -10.392 -8.409 1.00 49.62 88 PHE A CA 1
ATOM 683 C C . PHE A 1 88 ? 13.518 -11.615 -7.496 1.00 49.62 88 PHE A C 1
ATOM 685 O O . PHE A 1 88 ? 13.157 -12.731 -7.883 1.00 49.62 88 PHE A O 1
ATOM 692 N N . TYR A 1 89 ? 14.075 -11.431 -6.302 1.00 61.84 89 TYR A N 1
ATOM 693 C CA . TYR A 1 89 ? 14.130 -12.480 -5.303 1.00 61.84 89 TYR A CA 1
ATOM 694 C C . TYR A 1 89 ? 12.678 -12.808 -4.950 1.00 61.84 89 TYR A C 1
ATOM 696 O O . TYR A 1 89 ? 12.018 -12.035 -4.258 1.00 61.84 89 TYR A O 1
ATOM 704 N N . GLN A 1 90 ? 12.163 -13.942 -5.442 1.00 69.56 90 GLN A N 1
ATOM 705 C CA . GLN A 1 90 ? 10.784 -14.392 -5.206 1.00 69.56 90 GLN A CA 1
ATOM 706 C C . GLN A 1 90 ? 10.311 -14.204 -3.747 1.00 69.56 90 GLN A C 1
ATOM 708 O O . GLN A 1 90 ? 9.164 -13.798 -3.553 1.00 69.56 90 GLN A O 1
ATOM 713 N N . PRO A 1 91 ? 11.147 -14.419 -2.705 1.00 77.25 91 PRO A N 1
ATOM 714 C CA . PRO A 1 91 ? 10.750 -14.147 -1.323 1.00 77.25 91 PRO A CA 1
ATOM 715 C C . PRO A 1 91 ? 10.428 -12.672 -1.035 1.00 77.25 91 PRO A C 1
ATOM 717 O O . PRO A 1 91 ? 9.471 -12.383 -0.309 1.00 77.25 91 PRO A O 1
ATOM 720 N N . ARG A 1 92 ? 11.192 -11.735 -1.609 1.00 79.44 92 ARG A N 1
ATOM 721 C CA . ARG A 1 92 ? 10.982 -10.291 -1.449 1.00 79.44 92 ARG A CA 1
ATOM 722 C C . ARG A 1 92 ? 9.692 -9.867 -2.127 1.00 79.44 92 ARG A C 1
ATOM 724 O O . ARG A 1 92 ? 8.862 -9.224 -1.495 1.00 79.44 92 ARG A O 1
ATOM 731 N N . ASP A 1 93 ? 9.480 -10.310 -3.360 1.00 79.12 93 ASP A N 1
ATOM 732 C CA . ASP A 1 93 ? 8.265 -10.013 -4.121 1.00 79.12 93 ASP A CA 1
ATOM 733 C C . ASP A 1 93 ? 7.005 -10.529 -3.426 1.00 79.12 93 ASP A C 1
ATOM 735 O O . ASP A 1 93 ? 6.024 -9.799 -3.308 1.00 79.12 93 ASP A O 1
ATOM 739 N N . VAL A 1 94 ? 7.039 -11.756 -2.898 1.00 84.56 94 VAL A N 1
ATOM 740 C CA . VAL A 1 94 ? 5.923 -12.327 -2.127 1.00 84.56 94 VAL A CA 1
ATOM 741 C C . VAL A 1 94 ? 5.642 -11.510 -0.864 1.00 84.56 94 VAL A C 1
ATOM 743 O O . VAL A 1 94 ? 4.483 -11.277 -0.514 1.00 84.56 94 VAL A O 1
ATOM 746 N N . THR A 1 95 ? 6.694 -11.063 -0.178 1.00 86.88 95 THR A N 1
ATOM 747 C CA . THR A 1 95 ? 6.578 -10.261 1.047 1.00 86.88 95 THR A CA 1
ATOM 748 C C . THR A 1 95 ? 6.004 -8.875 0.747 1.00 86.88 95 THR A C 1
ATOM 750 O O . THR A 1 95 ? 5.070 -8.435 1.422 1.00 86.88 95 THR A O 1
ATOM 753 N N . VAL A 1 96 ? 6.490 -8.226 -0.314 1.00 84.81 96 VAL A N 1
ATOM 754 C CA . VAL A 1 96 ? 6.007 -6.924 -0.789 1.00 84.81 96 VAL A CA 1
ATOM 755 C C . VAL A 1 96 ? 4.571 -7.014 -1.300 1.00 84.81 96 VAL A C 1
ATOM 757 O O . VAL A 1 96 ? 3.767 -6.140 -0.981 1.00 84.81 96 VAL A O 1
ATOM 760 N N . ASP A 1 97 ? 4.205 -8.058 -2.047 1.00 85.38 97 ASP A N 1
ATOM 761 C CA . ASP A 1 97 ? 2.833 -8.244 -2.534 1.00 85.38 97 ASP A CA 1
ATOM 762 C C . ASP A 1 97 ? 1.849 -8.415 -1.370 1.00 85.38 97 ASP A C 1
ATOM 764 O O . ASP A 1 97 ? 0.799 -7.765 -1.339 1.00 85.38 97 ASP A O 1
ATOM 768 N N . LEU A 1 98 ? 2.208 -9.216 -0.359 1.00 89.25 98 LEU A N 1
ATOM 769 C CA . LEU A 1 98 ? 1.385 -9.359 0.840 1.00 89.25 98 LEU A CA 1
ATOM 770 C C . LEU A 1 98 ? 1.224 -8.022 1.572 1.00 89.25 98 LEU A C 1
ATOM 772 O O . LEU A 1 98 ? 0.098 -7.654 1.912 1.00 89.25 98 LEU A O 1
ATOM 776 N N . LEU A 1 99 ? 2.316 -7.282 1.775 1.00 88.00 99 LEU A N 1
ATOM 777 C CA . LEU A 1 99 ? 2.287 -5.952 2.385 1.00 88.00 99 LEU A CA 1
ATOM 778 C C . LEU A 1 99 ? 1.358 -5.002 1.616 1.00 88.00 99 LEU A C 1
ATOM 780 O O . LEU A 1 99 ? 0.462 -4.388 2.197 1.00 88.00 99 LEU A O 1
ATOM 784 N N . CYS A 1 100 ? 1.516 -4.942 0.294 1.00 86.69 100 CYS A N 1
ATOM 785 C CA . CYS A 1 100 ? 0.708 -4.120 -0.601 1.00 86.69 100 CYS A CA 1
ATOM 786 C C . CYS A 1 100 ? -0.783 -4.469 -0.511 1.00 86.69 100 CYS A C 1
ATOM 788 O O . CYS A 1 100 ? -1.636 -3.581 -0.456 1.00 86.69 100 CYS A O 1
ATOM 790 N N . ARG A 1 101 ? -1.122 -5.761 -0.461 1.00 88.06 101 ARG A N 1
ATOM 791 C CA . ARG A 1 101 ? -2.505 -6.226 -0.282 1.00 88.06 101 ARG A CA 1
ATOM 792 C C . ARG A 1 101 ? -3.074 -5.820 1.071 1.00 88.06 101 ARG A C 1
ATOM 794 O O . ARG A 1 101 ? -4.232 -5.404 1.133 1.00 88.06 101 ARG A O 1
ATOM 801 N N . LEU A 1 102 ? -2.278 -5.924 2.135 1.00 87.62 102 LEU A N 1
ATOM 802 C CA . LEU A 1 102 ? -2.701 -5.510 3.468 1.00 87.62 102 LEU A CA 1
ATOM 803 C C . LEU A 1 102 ? -2.975 -4.012 3.493 1.00 87.62 102 LEU A C 1
ATOM 805 O O . LEU A 1 102 ? -4.085 -3.642 3.858 1.00 87.62 102 LEU A O 1
ATOM 809 N N . ILE A 1 103 ? -2.061 -3.181 2.993 1.00 85.94 103 ILE A N 1
ATOM 810 C CA . ILE A 1 103 ? -2.243 -1.725 2.916 1.00 85.94 103 ILE A CA 1
ATOM 811 C C . ILE A 1 103 ? -3.491 -1.358 2.102 1.00 85.94 103 ILE A C 1
ATOM 813 O O . ILE A 1 103 ? -4.341 -0.604 2.570 1.00 85.94 103 ILE A O 1
ATOM 817 N N . ASN A 1 104 ? -3.677 -1.962 0.926 1.00 84.94 104 ASN A N 1
ATOM 818 C CA . ASN A 1 104 ? -4.840 -1.689 0.075 1.00 84.94 104 ASN A CA 1
ATOM 819 C C . ASN A 1 104 ? -6.176 -2.079 0.715 1.00 84.94 104 ASN A C 1
ATOM 821 O O . ASN A 1 104 ? -7.221 -1.578 0.310 1.00 84.94 104 ASN A O 1
ATOM 825 N N . SER A 1 105 ? -6.165 -2.974 1.697 1.00 84.06 105 SER A N 1
ATOM 826 C CA . SER A 1 105 ? -7.371 -3.380 2.414 1.00 84.06 105 SER A CA 1
ATOM 827 C C . SER A 1 105 ? -7.697 -2.484 3.617 1.00 84.06 105 SER A C 1
ATOM 829 O O . SER A 1 105 ? -8.734 -2.690 4.247 1.00 84.06 105 SER A O 1
ATOM 831 N N . ILE A 1 106 ? -6.835 -1.524 3.968 1.00 81.06 106 ILE A N 1
ATOM 832 C CA . ILE A 1 106 ? -7.047 -0.592 5.086 1.00 81.06 106 ILE A CA 1
ATOM 833 C C . ILE A 1 106 ? -8.101 0.464 4.700 1.00 81.06 106 ILE A C 1
ATOM 835 O O . ILE A 1 106 ? -8.290 0.793 3.517 1.00 81.06 106 ILE A O 1
ATOM 839 N N . SER A 1 107 ? -8.837 0.958 5.704 1.00 79.00 107 SER A N 1
ATOM 840 C CA . SER A 1 107 ? -9.737 2.101 5.532 1.00 79.00 107 SER A CA 1
ATOM 841 C C . SER A 1 107 ? -8.926 3.383 5.380 1.00 79.00 107 SER A C 1
ATOM 843 O O . SER A 1 107 ? -7.976 3.640 6.113 1.00 79.00 107 SER A O 1
ATOM 845 N N . ILE A 1 108 ? -9.329 4.214 4.436 1.00 77.56 108 ILE A N 1
ATOM 846 C CA . ILE A 1 108 ? -8.654 5.472 4.116 1.00 77.56 108 ILE A CA 1
ATOM 847 C C . ILE A 1 108 ? -8.747 6.458 5.289 1.00 77.56 108 ILE A C 1
ATOM 849 O O . ILE A 1 108 ? -7.823 7.225 5.520 1.00 77.56 108 ILE A O 1
ATOM 853 N N . GLU A 1 109 ? -9.832 6.382 6.063 1.00 72.94 109 GLU A N 1
ATOM 854 C CA . GLU A 1 109 ? -10.108 7.229 7.232 1.00 72.94 109 GLU A CA 1
ATOM 855 C C . GLU A 1 109 ? -9.079 7.060 8.356 1.00 72.94 109 GLU A C 1
ATOM 857 O O . GLU A 1 109 ? -8.940 7.929 9.208 1.00 72.94 109 GLU A O 1
ATOM 862 N N . THR A 1 110 ? -8.359 5.935 8.374 1.00 70.94 110 THR A N 1
ATOM 863 C CA . THR A 1 110 ? -7.356 5.631 9.403 1.00 70.94 110 THR A CA 1
ATOM 864 C C . THR A 1 110 ? -5.932 6.031 9.011 1.00 70.94 110 THR A C 1
ATOM 866 O O . THR A 1 110 ? -5.006 5.749 9.765 1.00 70.94 110 THR A O 1
ATOM 869 N N . LEU A 1 111 ? -5.733 6.639 7.835 1.00 71.06 111 LEU A N 1
ATOM 870 C CA . LEU A 1 111 ? -4.418 7.078 7.362 1.00 71.06 111 LEU A CA 1
ATOM 871 C C . LEU A 1 111 ? -4.131 8.505 7.843 1.00 71.06 111 LEU A C 1
ATOM 873 O O . LEU A 1 111 ? -4.745 9.453 7.367 1.00 71.06 111 LEU A O 1
ATOM 877 N N . GLU A 1 112 ? -3.175 8.658 8.760 1.00 68.44 112 GLU A N 1
ATOM 878 C CA . GLU A 1 112 ? -2.836 9.967 9.342 1.00 68.44 112 GLU A CA 1
ATOM 879 C C . GLU A 1 112 ? -1.947 10.837 8.436 1.00 68.44 112 GLU A C 1
ATOM 881 O O . GLU A 1 112 ? -2.044 12.060 8.480 1.00 68.44 112 GLU A O 1
ATOM 886 N N . ASP A 1 113 ? -1.085 10.236 7.606 1.00 73.44 113 ASP A N 1
ATOM 887 C CA . ASP A 1 113 ? -0.107 10.973 6.789 1.00 73.44 113 ASP A CA 1
ATOM 888 C C . ASP A 1 113 ? 0.014 10.388 5.372 1.00 73.44 113 ASP A C 1
ATOM 890 O O . ASP A 1 113 ? 0.899 9.585 5.058 1.00 73.44 113 ASP A O 1
ATOM 894 N N . VAL A 1 114 ? -0.911 10.797 4.499 1.00 78.38 114 VAL A N 1
ATOM 895 C CA . VAL A 1 114 ? -0.957 10.359 3.094 1.00 78.38 114 VAL A CA 1
ATOM 896 C C . VAL A 1 114 ? 0.154 10.982 2.247 1.00 78.38 114 VAL A C 1
ATOM 898 O O . VAL A 1 114 ? 0.535 10.398 1.229 1.00 78.38 114 VAL A O 1
ATOM 901 N N . SER A 1 115 ? 0.764 12.089 2.684 1.00 78.94 115 SER A N 1
ATOM 902 C CA . SER A 1 115 ? 1.901 12.694 1.978 1.00 78.94 115 SER A CA 1
ATOM 903 C C . SER A 1 115 ? 3.069 11.712 1.832 1.00 78.94 115 SER A C 1
ATOM 905 O O . SER A 1 115 ? 3.788 11.720 0.834 1.00 78.94 115 SER A O 1
ATOM 907 N N . ARG A 1 116 ? 3.200 10.764 2.771 1.00 77.62 116 ARG A N 1
ATOM 908 C CA . ARG A 1 116 ? 4.191 9.675 2.725 1.00 77.62 116 ARG A CA 1
ATOM 909 C C . ARG A 1 116 ? 3.975 8.662 1.604 1.00 77.62 116 ARG A C 1
ATOM 911 O O . ARG A 1 116 ? 4.893 7.887 1.340 1.00 77.62 116 ARG A O 1
ATOM 918 N N . ILE A 1 117 ? 2.796 8.639 0.986 1.00 82.88 117 ILE A N 1
ATOM 919 C CA . ILE A 1 117 ? 2.420 7.663 -0.041 1.00 82.88 117 ILE A CA 1
ATOM 920 C C . ILE A 1 117 ? 2.810 8.154 -1.440 1.00 82.88 117 ILE A C 1
ATOM 922 O O . ILE A 1 117 ? 3.144 7.329 -2.287 1.00 82.88 117 ILE A O 1
ATOM 926 N N . PHE A 1 118 ? 2.856 9.469 -1.690 1.00 83.50 118 PHE A N 1
ATOM 927 C CA . PHE A 1 118 ? 3.248 10.008 -3.004 1.00 83.50 118 PHE A CA 1
ATOM 928 C C . PHE A 1 118 ? 4.641 9.554 -3.470 1.00 83.50 118 PHE A C 1
ATOM 930 O O . PHE A 1 118 ? 4.737 9.090 -4.607 1.00 83.50 118 PHE A O 1
ATOM 937 N N . PRO A 1 119 ? 5.699 9.565 -2.629 1.00 83.75 119 PRO A N 1
ATOM 938 C CA . PRO A 1 119 ? 7.016 9.069 -3.035 1.00 83.75 119 PRO A CA 1
ATOM 939 C C . PRO A 1 119 ? 7.029 7.588 -3.433 1.00 83.75 119 PRO A C 1
ATOM 941 O O . PRO A 1 119 ? 7.933 7.140 -4.120 1.00 83.75 119 PRO A O 1
ATOM 944 N N . LEU A 1 120 ? 6.034 6.794 -3.032 1.00 84.62 120 LEU A N 1
ATOM 945 C CA . LEU A 1 120 ? 5.978 5.371 -3.376 1.00 84.62 120 LEU A CA 1
ATOM 946 C C . LEU A 1 120 ? 5.548 5.128 -4.828 1.00 84.62 120 LEU A C 1
ATOM 948 O O . LEU A 1 120 ? 5.722 4.024 -5.343 1.00 84.62 120 LEU A O 1
ATOM 952 N N . LEU A 1 121 ? 5.008 6.144 -5.507 1.00 85.88 121 LEU A N 1
ATOM 953 C CA . LEU A 1 121 ? 4.721 6.074 -6.940 1.00 85.88 121 LEU A CA 1
ATOM 954 C C . LEU A 1 121 ? 5.998 6.003 -7.778 1.00 85.88 121 LEU A C 1
ATOM 956 O O . LEU A 1 121 ? 5.973 5.394 -8.843 1.00 85.88 121 LEU A O 1
ATOM 960 N N . THR A 1 122 ? 7.109 6.547 -7.276 1.00 83.81 122 THR A N 1
ATOM 961 C CA . THR A 1 122 ? 8.420 6.500 -7.940 1.00 83.81 122 THR A CA 1
ATOM 962 C C . THR A 1 122 ? 9.224 5.251 -7.577 1.00 83.81 122 THR A C 1
ATOM 964 O O . THR A 1 122 ? 10.341 5.074 -8.056 1.00 83.81 122 THR A O 1
ATOM 967 N N . ALA A 1 123 ? 8.672 4.353 -6.753 1.00 83.19 123 ALA A N 1
ATOM 968 C CA . ALA A 1 123 ? 9.343 3.112 -6.395 1.00 83.19 123 ALA A CA 1
ATOM 969 C C . ALA A 1 123 ? 9.564 2.227 -7.630 1.00 83.19 123 ALA A C 1
ATOM 971 O O . ALA A 1 123 ? 8.702 2.116 -8.495 1.00 83.19 123 ALA A O 1
ATOM 972 N N . GLN A 1 124 ? 10.678 1.504 -7.663 1.00 77.00 124 GLN A N 1
ATOM 973 C CA . GLN A 1 124 ? 11.014 0.606 -8.776 1.00 77.00 124 GLN A CA 1
ATOM 974 C C . GLN A 1 124 ? 10.162 -0.677 -8.778 1.00 77.00 124 GLN A C 1
ATOM 976 O O . GLN A 1 124 ? 9.962 -1.329 -9.803 1.00 77.00 124 GLN A O 1
ATOM 981 N N . SER A 1 125 ? 9.577 -1.026 -7.627 1.00 78.62 125 SER A N 1
ATOM 982 C CA . SER A 1 125 ? 8.666 -2.164 -7.512 1.00 78.62 125 SER A CA 1
ATOM 983 C C . SER A 1 125 ? 7.277 -1.833 -8.057 1.00 78.62 125 SER A C 1
ATOM 985 O O . SER A 1 125 ? 6.544 -1.009 -7.506 1.00 78.62 125 SER A O 1
ATOM 987 N N . ARG A 1 126 ? 6.846 -2.582 -9.079 1.00 82.81 126 ARG A N 1
ATOM 988 C CA . ARG A 1 126 ? 5.488 -2.497 -9.643 1.00 82.81 126 ARG A CA 1
ATOM 989 C C . ARG A 1 126 ? 4.395 -2.695 -8.586 1.00 82.81 126 ARG A C 1
ATOM 991 O O . ARG A 1 126 ? 3.357 -2.035 -8.658 1.00 82.81 126 ARG A O 1
ATOM 998 N N . ALA A 1 127 ? 4.595 -3.614 -7.641 1.00 82.94 127 ALA A N 1
ATOM 999 C CA . ALA A 1 127 ? 3.622 -3.890 -6.584 1.00 82.94 127 ALA A CA 1
ATOM 1000 C C . ALA A 1 127 ? 3.444 -2.670 -5.667 1.00 82.94 127 ALA A C 1
ATOM 1002 O O . ALA A 1 127 ? 2.309 -2.265 -5.409 1.00 82.94 127 ALA A O 1
ATOM 1003 N N . VAL A 1 128 ? 4.556 -2.033 -5.283 1.00 84.38 128 VAL A N 1
ATOM 1004 C CA . VAL A 1 128 ? 4.564 -0.807 -4.471 1.00 84.38 128 VAL A CA 1
ATOM 1005 C C . VAL A 1 128 ? 3.893 0.346 -5.214 1.00 84.38 128 VAL A C 1
ATOM 1007 O O . VAL A 1 128 ? 2.959 0.938 -4.673 1.00 84.38 128 VAL A O 1
ATOM 1010 N N . GLN A 1 129 ? 4.265 0.598 -6.477 1.00 86.81 129 GLN A N 1
ATOM 1011 C CA . GLN A 1 129 ? 3.630 1.637 -7.304 1.00 86.81 129 GLN A CA 1
ATOM 1012 C C . GLN A 1 129 ? 2.111 1.434 -7.399 1.00 86.81 129 GLN A C 1
ATOM 1014 O O . GLN A 1 129 ? 1.326 2.372 -7.249 1.00 86.81 129 GLN A O 1
ATOM 1019 N N . ARG A 1 130 ? 1.672 0.188 -7.625 1.00 87.44 130 ARG A N 1
ATOM 1020 C CA . ARG A 1 130 ? 0.249 -0.159 -7.719 1.00 87.44 130 ARG A CA 1
ATOM 1021 C C . ARG A 1 130 ? -0.483 0.056 -6.396 1.00 87.44 130 ARG A C 1
ATOM 1023 O O . ARG A 1 130 ? -1.620 0.530 -6.421 1.00 87.44 130 ARG A O 1
ATOM 1030 N N . ALA A 1 131 ? 0.117 -0.316 -5.268 1.00 86.56 131 ALA A N 1
ATOM 1031 C CA . ALA A 1 131 ? -0.480 -0.114 -3.952 1.00 86.56 131 ALA A CA 1
ATOM 1032 C C . ALA A 1 131 ? -0.606 1.374 -3.622 1.00 86.56 131 ALA A C 1
ATOM 1034 O O . ALA A 1 131 ? -1.698 1.831 -3.295 1.00 86.56 131 ALA A O 1
ATOM 1035 N N . ALA A 1 132 ? 0.466 2.139 -3.827 1.00 88.00 132 ALA A N 1
ATOM 1036 C CA . ALA A 1 132 ? 0.469 3.586 -3.649 1.00 88.00 132 ALA A CA 1
ATOM 1037 C C . ALA A 1 132 ? -0.628 4.258 -4.485 1.00 88.00 132 ALA A C 1
ATOM 1039 O O . ALA A 1 132 ? -1.458 4.990 -3.946 1.00 88.00 132 ALA A O 1
ATOM 1040 N N . TYR A 1 133 ? -0.710 3.920 -5.777 1.00 89.81 133 TYR A N 1
ATOM 1041 C CA . TYR A 1 133 ? -1.781 4.401 -6.647 1.00 89.81 133 TYR A CA 1
ATOM 1042 C C . TYR A 1 133 ? -3.169 4.013 -6.130 1.00 89.81 133 TYR A C 1
ATOM 1044 O O . TYR A 1 133 ? -4.060 4.850 -6.089 1.00 89.81 133 TYR A O 1
ATOM 1052 N N . THR A 1 134 ? -3.369 2.760 -5.718 1.00 88.56 134 THR A N 1
ATOM 1053 C CA . THR A 1 134 ? -4.679 2.278 -5.249 1.00 88.56 134 THR A CA 1
ATOM 1054 C C . THR A 1 134 ? -5.137 3.018 -3.993 1.00 88.56 134 THR A C 1
ATOM 1056 O O . THR A 1 134 ? -6.316 3.352 -3.883 1.00 88.56 134 THR A O 1
ATOM 1059 N N . VAL A 1 135 ? -4.226 3.301 -3.059 1.00 87.62 135 VAL A N 1
ATOM 1060 C CA . VAL A 1 135 ? -4.541 4.088 -1.861 1.00 87.62 135 VAL A CA 1
ATOM 1061 C C . VAL A 1 135 ? -4.863 5.536 -2.231 1.00 87.62 135 VAL A C 1
ATOM 1063 O O . VAL A 1 135 ? -5.921 6.031 -1.846 1.00 87.62 135 VAL A O 1
ATOM 1066 N N . LEU A 1 136 ? -4.015 6.192 -3.029 1.00 87.44 136 LEU A N 1
ATOM 1067 C CA . LEU A 1 136 ? -4.200 7.593 -3.429 1.00 87.44 136 LEU A CA 1
ATOM 1068 C C . LEU A 1 136 ? -5.470 7.803 -4.265 1.00 87.44 136 LEU A C 1
ATOM 1070 O O . LEU A 1 136 ? -6.231 8.730 -3.997 1.00 87.44 136 LEU A O 1
ATOM 1074 N N . HIS A 1 137 ? -5.752 6.901 -5.208 1.00 88.31 137 HIS A N 1
ATOM 1075 C CA . HIS A 1 137 ? -6.953 6.921 -6.048 1.00 88.31 137 HIS A CA 1
ATOM 1076 C C . HIS A 1 137 ? -8.246 6.809 -5.233 1.00 88.31 137 HIS A C 1
ATOM 1078 O O . HIS A 1 137 ? -9.283 7.314 -5.650 1.00 88.31 137 HIS A O 1
ATOM 1084 N N . ARG A 1 138 ? -8.207 6.157 -4.062 1.00 86.25 138 ARG A N 1
ATOM 1085 C CA . ARG A 1 138 ? -9.359 6.117 -3.154 1.00 86.25 138 ARG A CA 1
ATOM 1086 C C . ARG A 1 138 ? -9.395 7.326 -2.209 1.00 86.25 138 ARG A C 1
ATOM 1088 O O . ARG A 1 138 ? -10.480 7.835 -1.946 1.00 86.25 138 ARG A O 1
ATOM 1095 N N . TYR A 1 139 ? -8.238 7.774 -1.710 1.00 84.31 139 TYR A N 1
ATOM 1096 C CA . TYR A 1 139 ? -8.120 8.885 -0.754 1.00 84.31 139 TYR A CA 1
ATOM 1097 C C . TYR A 1 139 ? -8.483 10.246 -1.345 1.00 84.31 139 TYR A C 1
ATOM 1099 O O . TYR A 1 139 ? -9.195 11.033 -0.723 1.00 84.31 139 TYR A O 1
ATOM 1107 N N . ILE A 1 140 ? -8.001 10.539 -2.550 1.00 81.81 140 ILE A N 1
ATOM 1108 C CA . ILE A 1 140 ? -8.183 11.861 -3.153 1.00 81.81 140 ILE A CA 1
ATOM 1109 C C . ILE A 1 140 ? -9.664 12.181 -3.364 1.00 81.81 140 ILE A C 1
ATOM 1111 O O . ILE A 1 140 ? -10.091 13.231 -2.887 1.00 81.81 140 ILE A O 1
ATOM 1115 N N . PRO A 1 141 ? -10.485 11.293 -3.960 1.00 78.38 141 PRO A N 1
ATOM 1116 C CA . PRO A 1 141 ? -11.920 11.532 -4.052 1.00 78.38 141 PRO A CA 1
ATOM 1117 C C . PRO A 1 141 ? -12.599 11.732 -2.690 1.00 78.38 141 PRO A C 1
ATOM 1119 O O . PRO A 1 141 ? -13.452 12.610 -2.582 1.00 78.38 141 PRO A O 1
ATOM 1122 N N . SER A 1 142 ? -12.216 10.972 -1.651 1.00 77.06 142 SER A N 1
ATOM 1123 C CA . SER A 1 142 ? -12.870 11.065 -0.335 1.00 77.06 142 SER A CA 1
ATOM 1124 C C . SER A 1 142 ? -12.600 12.392 0.372 1.00 77.06 142 SER A C 1
ATOM 1126 O O . SER A 1 142 ? -13.512 12.977 0.944 1.00 77.06 142 SER A O 1
ATOM 1128 N N . VAL A 1 143 ? -11.368 12.908 0.311 1.00 73.50 143 VAL A N 1
ATOM 1129 C CA . VAL A 1 143 ? -11.043 14.216 0.914 1.00 73.50 143 VAL A CA 1
ATOM 1130 C C . VAL A 1 143 ? -11.548 15.367 0.052 1.00 73.50 143 VAL A C 1
ATOM 1132 O O . VAL A 1 143 ? -11.921 16.427 0.555 1.00 73.50 143 VAL A O 1
ATOM 1135 N N . GLN A 1 144 ? -11.605 15.167 -1.260 1.00 70.44 144 GLN A N 1
ATOM 1136 C CA . GLN A 1 144 ? -12.032 16.206 -2.176 1.00 70.44 144 GLN A CA 1
ATOM 1137 C C . GLN A 1 144 ? -13.512 16.573 -2.039 1.00 70.44 144 GLN A C 1
ATOM 1139 O O . GLN A 1 144 ? -13.857 17.728 -2.292 1.00 70.44 144 GLN A O 1
ATOM 1144 N N . GLU A 1 145 ? -14.382 15.656 -1.615 1.00 64.75 145 GLU A N 1
ATOM 1145 C CA . GLU A 1 145 ? -15.775 15.984 -1.287 1.00 64.75 145 GLU A CA 1
ATOM 1146 C C . GLU A 1 145 ? -15.849 17.054 -0.185 1.00 64.75 145 GLU A C 1
ATOM 1148 O O . GLU A 1 145 ? -16.505 18.085 -0.357 1.00 64.75 145 GLU A O 1
ATOM 1153 N N . GLN A 1 146 ? -15.087 16.861 0.893 1.00 62.66 146 GLN A N 1
ATOM 1154 C CA . GLN A 1 146 ? -15.025 17.776 2.030 1.00 62.66 146 GLN A CA 1
ATOM 1155 C C . GLN A 1 146 ? -14.368 19.114 1.661 1.00 62.66 146 GLN A C 1
ATOM 1157 O O . GLN A 1 146 ? -14.942 20.174 1.900 1.00 62.66 146 GLN A O 1
ATOM 1162 N N . VAL A 1 147 ? -13.223 19.077 0.971 1.00 62.16 147 VAL A N 1
ATOM 1163 C CA . VAL A 1 147 ? -12.537 20.290 0.490 1.00 62.16 147 VAL A CA 1
ATOM 1164 C C . VAL A 1 147 ? -13.426 21.091 -0.461 1.00 62.16 147 VAL A C 1
ATOM 1166 O O . VAL A 1 147 ? -13.440 22.317 -0.418 1.00 62.16 147 VAL A O 1
ATOM 1169 N N . SER A 1 148 ? -14.208 20.428 -1.313 1.00 58.19 148 SER A N 1
ATOM 1170 C CA . SER A 1 148 ? -15.091 21.127 -2.249 1.00 58.19 148 SER A CA 1
ATOM 1171 C C . SER A 1 148 ? -16.305 21.756 -1.561 1.00 58.19 148 SER A C 1
ATOM 1173 O O . SER A 1 148 ? -16.764 22.808 -2.009 1.00 58.19 148 SER A O 1
ATOM 1175 N N . PHE A 1 149 ? -16.805 21.162 -0.471 1.00 59.25 149 PHE A N 1
ATOM 1176 C CA . PHE A 1 149 ? -17.797 21.800 0.397 1.00 59.25 149 PHE A CA 1
ATOM 1177 C C . PHE A 1 149 ? -17.224 23.076 1.030 1.00 59.25 149 PHE A C 1
ATOM 1179 O O . PHE A 1 149 ? -17.818 24.151 0.908 1.00 59.25 149 PHE A O 1
ATOM 1186 N N . ASP A 1 150 ? -16.022 22.988 1.601 1.00 58.44 150 ASP A N 1
ATOM 1187 C CA . ASP A 1 150 ? -15.347 24.119 2.243 1.00 58.44 150 ASP A CA 1
ATOM 1188 C C . ASP A 1 150 ? -14.997 25.235 1.249 1.00 58.44 150 ASP A C 1
ATOM 1190 O O . ASP A 1 150 ? -15.095 26.419 1.569 1.00 58.44 150 ASP A O 1
ATOM 1194 N N . VAL A 1 151 ? -14.640 24.894 0.011 1.00 60.44 151 VAL A N 1
ATOM 1195 C CA . VAL A 1 151 ? -14.351 25.847 -1.077 1.00 60.44 151 VAL A CA 1
ATOM 1196 C C . VAL A 1 151 ? -15.611 26.539 -1.579 1.00 60.44 151 VAL A C 1
ATOM 1198 O O . VAL A 1 151 ? -15.586 27.749 -1.819 1.00 60.44 151 VAL A O 1
ATOM 1201 N N . ALA A 1 152 ? -16.726 25.812 -1.702 1.00 58.41 152 ALA A N 1
ATOM 1202 C CA . ALA A 1 152 ? -18.017 26.412 -2.025 1.00 58.41 152 ALA A CA 1
ATOM 1203 C C . ALA A 1 152 ? -18.455 27.416 -0.943 1.00 58.41 152 ALA A C 1
ATOM 1205 O O . ALA A 1 152 ? -19.062 28.439 -1.266 1.00 58.41 152 ALA A O 1
ATOM 1206 N N . LEU A 1 153 ? -18.096 27.156 0.319 1.00 56.19 153 LEU A N 1
ATOM 1207 C CA . LEU A 1 153 ? -18.368 28.043 1.449 1.00 56.19 153 LEU A CA 1
ATOM 1208 C C . LEU A 1 153 ? -17.402 29.243 1.525 1.00 56.19 153 LEU A C 1
ATOM 1210 O O . LEU A 1 153 ? -17.829 30.360 1.812 1.00 56.19 153 LEU A O 1
ATOM 1214 N N . SER A 1 154 ? -16.106 29.027 1.268 1.00 56.31 154 SER A N 1
ATOM 1215 C CA . SER A 1 154 ? -15.023 29.997 1.524 1.00 56.31 154 SER A CA 1
ATOM 1216 C C . SER A 1 154 ? -14.537 30.783 0.297 1.00 56.31 154 SER A C 1
ATOM 1218 O O . SER A 1 154 ? -13.831 31.775 0.458 1.00 56.31 154 SER A O 1
ATOM 1220 N N . LYS A 1 155 ? -14.916 30.383 -0.929 1.00 52.97 155 LYS A N 1
ATOM 1221 C CA . LYS A 1 155 ? -14.449 30.955 -2.216 1.00 52.97 155 LYS A CA 1
ATOM 1222 C C . LYS A 1 155 ? -12.926 30.903 -2.427 1.00 52.97 155 LYS A C 1
ATOM 1224 O O . LYS A 1 155 ? -12.392 31.637 -3.260 1.00 52.97 155 LYS A O 1
ATOM 1229 N N . THR A 1 156 ? -12.223 30.039 -1.703 1.00 47.69 156 THR A N 1
ATOM 1230 C CA . THR A 1 156 ? -10.764 29.889 -1.799 1.00 47.69 156 THR A CA 1
ATOM 1231 C C . THR A 1 156 ? -10.398 28.855 -2.866 1.00 47.69 156 THR A C 1
ATOM 1233 O O . THR A 1 156 ? -11.014 27.799 -2.935 1.00 47.69 156 THR A O 1
ATOM 1236 N N . ALA A 1 157 ? -9.411 29.132 -3.723 1.00 52.25 157 ALA A N 1
ATOM 1237 C CA . ALA A 1 157 ? -9.009 28.203 -4.783 1.00 52.25 157 ALA A CA 1
ATOM 1238 C C . ALA A 1 157 ? -8.239 26.992 -4.218 1.00 52.25 157 ALA A C 1
ATOM 1240 O O . ALA A 1 157 ? -7.257 27.168 -3.496 1.00 52.25 157 ALA A O 1
ATOM 1241 N N . VAL A 1 158 ? -8.654 25.773 -4.580 1.00 57.84 158 VAL A N 1
ATOM 1242 C CA . VAL A 1 158 ? -7.936 24.532 -4.239 1.00 57.84 158 VAL A CA 1
ATOM 1243 C C . VAL A 1 158 ? -6.628 24.478 -5.019 1.00 57.84 158 VAL A C 1
ATOM 1245 O O . VAL A 1 158 ? -6.636 24.565 -6.248 1.00 57.84 158 VAL A O 1
ATOM 1248 N N . LYS A 1 159 ? -5.510 24.323 -4.309 1.00 63.06 159 LYS A N 1
ATOM 1249 C CA . LYS A 1 159 ? -4.202 24.050 -4.909 1.00 63.06 159 LYS A CA 1
ATOM 1250 C C . LYS A 1 159 ? -3.950 22.545 -4.927 1.00 63.06 159 LYS A C 1
ATOM 1252 O O . LYS A 1 159 ? -4.366 21.835 -4.014 1.00 63.06 159 LYS A O 1
ATOM 1257 N N . LEU A 1 160 ? -3.293 22.075 -5.982 1.00 66.06 160 LEU A N 1
ATOM 1258 C CA . LEU A 1 160 ? -2.794 20.705 -6.061 1.00 66.06 160 LEU A CA 1
ATOM 1259 C C . LEU A 1 160 ? -1.671 20.511 -5.020 1.00 66.06 160 LEU A C 1
ATOM 1261 O O . LEU A 1 160 ? -0.933 21.472 -4.796 1.00 66.06 160 LEU A O 1
ATOM 1265 N N . PRO A 1 161 ? -1.505 19.319 -4.419 1.00 71.50 161 PRO A N 1
ATOM 1266 C CA . PRO A 1 161 ? -0.359 19.038 -3.555 1.00 71.50 161 PRO A CA 1
ATOM 1267 C C . PRO A 1 161 ? 0.972 19.216 -4.302 1.00 71.50 161 PRO A C 1
ATOM 1269 O O . PRO A 1 161 ? 1.121 18.740 -5.433 1.00 71.50 161 PRO A O 1
ATOM 1272 N N . ASP A 1 162 ? 1.940 19.878 -3.667 1.00 72.69 162 ASP A N 1
ATOM 1273 C CA . ASP A 1 162 ? 3.249 20.187 -4.262 1.00 72.69 162 ASP A CA 1
ATOM 1274 C C . ASP A 1 162 ? 4.062 18.910 -4.541 1.00 72.69 162 ASP A C 1
ATOM 1276 O O . ASP A 1 162 ? 4.794 18.822 -5.533 1.00 72.69 162 ASP A O 1
ATOM 1280 N N . GLU A 1 163 ? 3.878 17.876 -3.716 1.00 75.88 163 GLU A N 1
ATOM 1281 C CA . GLU A 1 163 ? 4.481 16.555 -3.896 1.00 75.88 163 GLU A CA 1
ATOM 1282 C C . GLU A 1 163 ? 4.049 15.934 -5.221 1.00 75.88 163 GLU A C 1
ATOM 1284 O O . GLU A 1 163 ? 4.856 15.339 -5.928 1.00 75.88 163 GLU A O 1
ATOM 1289 N N . LEU A 1 164 ? 2.781 16.111 -5.591 1.00 74.06 164 LEU A N 1
ATOM 1290 C CA . LEU A 1 164 ? 2.231 15.546 -6.809 1.00 74.06 164 LEU A CA 1
ATOM 1291 C C . LEU A 1 164 ? 2.713 16.311 -8.051 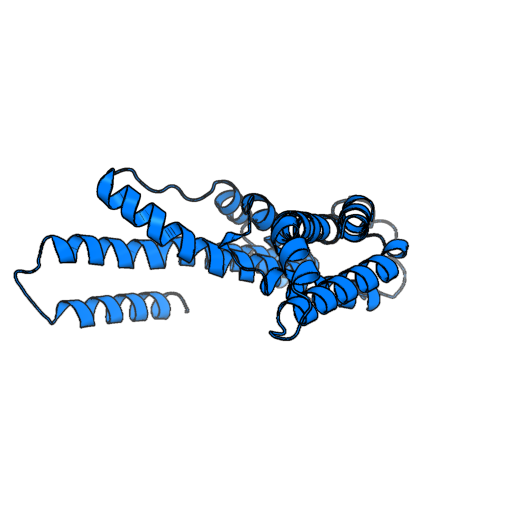1.00 74.06 164 LEU A C 1
ATOM 1293 O O . LEU A 1 164 ? 2.985 15.699 -9.082 1.00 74.06 164 LEU A O 1
ATOM 1297 N N . LEU A 1 165 ? 2.844 17.638 -7.961 1.00 77.81 165 LEU A N 1
ATOM 1298 C CA . LEU A 1 165 ? 3.416 18.447 -9.043 1.00 77.81 165 LEU A CA 1
ATOM 1299 C C . LEU A 1 165 ? 4.882 18.086 -9.292 1.00 77.81 165 LEU A C 1
ATOM 1301 O O . LEU A 1 165 ?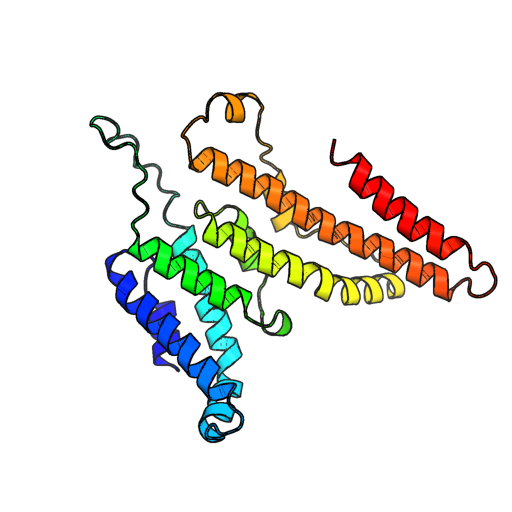 5.312 18.018 -10.443 1.00 77.81 165 LEU A O 1
ATOM 1305 N N . SER A 1 166 ? 5.619 17.787 -8.221 1.00 81.12 166 SER A N 1
ATOM 1306 C CA . SER A 1 166 ? 7.014 17.351 -8.298 1.00 81.12 166 SER A CA 1
ATOM 1307 C C . SER A 1 166 ? 7.170 16.041 -9.083 1.00 81.12 166 SER A C 1
ATOM 1309 O O . SER A 1 166 ? 8.132 15.895 -9.832 1.00 81.12 166 SER A O 1
ATOM 1311 N N . LEU A 1 167 ? 6.191 15.128 -9.003 1.00 77.88 167 LEU A N 1
ATOM 1312 C CA . LEU A 1 167 ? 6.186 13.862 -9.754 1.00 77.88 167 LEU A CA 1
ATOM 1313 C C . LEU A 1 167 ? 6.041 14.030 -11.277 1.00 77.88 167 LEU A C 1
ATOM 1315 O O . LEU A 1 167 ? 6.308 13.088 -12.020 1.00 77.88 167 LEU A O 1
ATOM 1319 N N . LEU A 1 168 ? 5.599 15.197 -11.757 1.00 81.44 168 LEU A N 1
ATOM 1320 C CA . LEU A 1 168 ? 5.417 15.460 -13.188 1.00 81.44 168 LEU A CA 1
ATOM 1321 C C . LEU A 1 168 ? 6.584 16.189 -13.855 1.00 81.44 168 LEU A C 1
ATOM 1323 O O . LEU A 1 168 ? 6.557 16.364 -15.076 1.00 81.44 168 LEU A O 1
ATOM 1327 N N . LEU A 1 169 ? 7.563 16.663 -13.083 1.00 77.25 169 LEU A N 1
ATOM 1328 C CA . LEU A 1 169 ? 8.634 17.511 -13.612 1.00 77.25 169 LEU A CA 1
ATOM 1329 C C . LEU A 1 169 ? 9.524 16.766 -14.616 1.00 77.25 169 LEU A C 1
ATOM 1331 O O . LEU A 1 169 ? 10.051 17.380 -15.542 1.00 77.25 169 LEU A O 1
ATOM 1335 N N . GLU A 1 170 ? 9.635 15.447 -14.478 1.00 73.31 170 GLU A N 1
ATOM 1336 C CA . GLU A 1 170 ? 10.448 14.589 -15.337 1.00 73.31 170 GLU A CA 1
ATOM 1337 C C . GLU A 1 170 ? 9.566 13.806 -16.318 1.00 73.31 170 GLU A C 1
ATOM 1339 O O . GLU A 1 170 ? 9.195 12.654 -16.095 1.00 73.31 170 GLU A O 1
ATOM 1344 N N . ALA A 1 171 ? 9.192 14.451 -17.426 1.00 79.88 171 ALA A N 1
ATOM 1345 C CA . ALA A 1 171 ? 8.434 13.794 -18.485 1.00 79.88 171 ALA A CA 1
ATOM 1346 C C . ALA A 1 171 ? 9.317 12.803 -19.276 1.00 79.88 171 ALA A C 1
ATOM 1348 O O . ALA A 1 171 ? 10.395 13.192 -19.737 1.00 79.88 171 ALA A O 1
ATOM 1349 N N . PRO A 1 172 ? 8.860 11.555 -19.509 1.00 79.56 172 PRO A N 1
ATOM 1350 C CA . PRO A 1 172 ? 9.575 10.609 -20.360 1.00 79.56 172 PRO A CA 1
ATOM 1351 C C . PRO A 1 172 ? 9.732 11.150 -21.787 1.00 79.56 172 PRO A C 1
ATOM 1353 O O . PRO A 1 172 ? 8.771 11.647 -22.380 1.00 79.56 172 PRO A O 1
ATOM 1356 N N . THR A 1 173 ? 10.931 11.034 -22.360 1.00 80.06 173 THR A N 1
ATOM 1357 C CA . THR A 1 173 ? 11.214 11.445 -23.741 1.00 80.06 173 THR A CA 1
ATOM 1358 C C . THR A 1 173 ? 11.012 10.282 -24.716 1.00 80.06 173 THR A C 1
ATOM 1360 O O . THR A 1 173 ? 11.076 9.112 -24.350 1.00 80.06 173 THR A O 1
ATOM 1363 N N . MET A 1 174 ? 10.783 10.580 -25.999 1.00 73.06 174 MET A N 1
ATOM 1364 C CA . MET A 1 174 ? 10.655 9.531 -27.026 1.00 73.06 174 MET A CA 1
ATOM 1365 C C . MET A 1 174 ? 11.932 8.674 -27.131 1.00 73.06 174 MET A C 1
ATOM 1367 O O . MET A 1 174 ? 11.871 7.461 -27.346 1.00 73.06 174 MET A O 1
ATOM 1371 N N . ASP A 1 175 ? 13.089 9.296 -26.909 1.00 73.06 175 ASP A N 1
ATOM 1372 C CA . ASP A 1 175 ? 14.382 8.618 -26.926 1.00 73.06 175 ASP A CA 1
ATOM 1373 C C . ASP A 1 175 ? 14.511 7.628 -25.759 1.00 73.06 175 ASP A C 1
ATOM 1375 O O . ASP A 1 175 ? 14.970 6.505 -25.966 1.00 73.06 175 ASP A O 1
ATOM 1379 N N . SER A 1 176 ? 14.017 7.971 -24.560 1.00 68.38 176 SER A N 1
ATOM 1380 C CA . SER A 1 176 ? 14.042 7.043 -23.422 1.00 68.38 176 SER A CA 1
ATOM 1381 C C . SER A 1 176 ? 13.150 5.822 -23.649 1.00 68.38 176 SER A C 1
ATOM 1383 O O . SER A 1 176 ? 13.506 4.722 -23.241 1.00 68.38 176 SER A O 1
ATOM 1385 N N . ILE A 1 177 ? 12.027 5.969 -24.356 1.00 71.38 177 ILE A N 1
ATOM 1386 C CA . ILE A 1 177 ? 11.107 4.864 -24.677 1.00 71.38 177 ILE A CA 1
ATOM 1387 C C . ILE A 1 177 ? 11.688 3.941 -25.760 1.00 71.38 177 ILE A C 1
ATOM 1389 O O . ILE A 1 177 ? 11.525 2.724 -25.703 1.00 71.38 177 ILE A O 1
ATOM 1393 N N . SER A 1 178 ? 12.364 4.504 -26.761 1.00 71.94 178 SER A N 1
ATOM 1394 C CA . SER A 1 178 ? 12.915 3.722 -27.877 1.00 71.94 178 SER A CA 1
ATOM 1395 C C . SER A 1 178 ? 14.175 2.932 -27.507 1.00 71.94 178 SER A C 1
ATOM 1397 O O . SER A 1 178 ? 14.388 1.846 -28.048 1.00 71.94 178 SER A O 1
ATOM 1399 N N . LEU A 1 179 ? 14.976 3.434 -26.562 1.00 65.06 179 LEU A N 1
ATOM 1400 C CA . LEU A 1 179 ? 16.221 2.803 -26.109 1.00 65.06 179 LEU A CA 1
ATOM 1401 C C . LEU A 1 179 ? 16.041 1.823 -24.931 1.00 65.06 179 LEU A C 1
ATOM 1403 O O . LEU A 1 179 ? 16.992 1.142 -24.565 1.00 65.06 179 LEU A O 1
ATOM 1407 N N . SER A 1 180 ? 14.842 1.716 -24.349 1.00 62.66 180 SER A N 1
ATOM 1408 C CA . SER A 1 180 ? 14.575 0.991 -23.089 1.00 62.66 180 SER A CA 1
ATOM 1409 C C . SER A 1 180 ? 14.012 -0.424 -23.247 1.00 62.66 180 SER A C 1
ATOM 1411 O O . SER A 1 180 ? 13.420 -0.981 -22.315 1.00 62.66 180 SER A O 1
ATOM 1413 N N . TYR A 1 181 ? 14.183 -1.052 -24.413 1.00 60.94 181 TYR A N 1
ATOM 1414 C CA . TYR A 1 181 ? 13.811 -2.458 -24.576 1.00 60.94 181 TYR A CA 1
ATOM 1415 C C . TYR A 1 181 ? 14.629 -3.334 -23.612 1.00 60.94 181 TYR A C 1
ATOM 1417 O O . TYR A 1 181 ? 15.814 -3.566 -23.827 1.00 60.94 181 TYR A O 1
ATOM 1425 N N . GLY A 1 182 ? 13.973 -3.818 -22.553 1.00 64.38 182 GLY A N 1
ATOM 1426 C CA . GLY A 1 182 ? 14.581 -4.644 -21.505 1.00 64.38 182 GLY A CA 1
ATOM 1427 C C . GLY A 1 182 ? 15.057 -3.894 -20.254 1.00 64.38 182 GLY A C 1
ATOM 1428 O O . GLY A 1 182 ? 15.550 -4.551 -19.346 1.00 64.38 182 GLY A O 1
ATOM 1429 N N . ASP A 1 183 ? 14.893 -2.567 -20.168 1.00 73.62 183 ASP A N 1
ATOM 1430 C CA . ASP A 1 183 ? 15.239 -1.803 -18.959 1.00 73.62 183 ASP A CA 1
ATOM 1431 C C . ASP A 1 183 ? 14.010 -1.594 -18.058 1.00 73.62 183 ASP A C 1
ATOM 1433 O O . ASP A 1 183 ? 13.199 -0.683 -18.261 1.00 73.62 183 ASP A O 1
ATOM 1437 N N . ASP A 1 184 ? 13.866 -2.451 -17.045 1.00 72.69 184 ASP A N 1
ATOM 1438 C CA . ASP A 1 184 ? 12.761 -2.397 -16.083 1.00 72.69 184 ASP A CA 1
ATOM 1439 C C . ASP A 1 184 ? 12.685 -1.067 -15.318 1.00 72.69 184 ASP A C 1
ATOM 1441 O O . ASP A 1 184 ? 11.582 -0.654 -14.938 1.00 72.69 184 ASP A O 1
ATOM 1445 N N . LYS A 1 185 ? 13.818 -0.371 -15.138 1.00 75.25 185 LYS A N 1
ATOM 1446 C CA . LYS A 1 185 ? 13.873 0.918 -14.441 1.00 7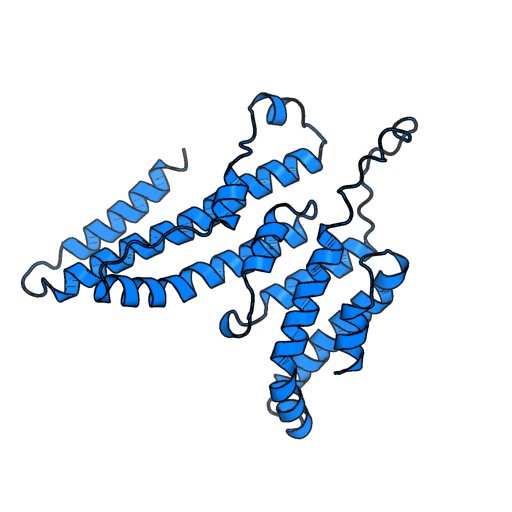5.25 185 LYS A CA 1
ATOM 1447 C C . LYS A 1 185 ? 13.144 1.993 -15.237 1.00 75.25 185 LYS A C 1
ATOM 1449 O O . LYS A 1 185 ? 12.240 2.648 -14.723 1.00 75.25 185 LYS A O 1
ATOM 1454 N N . VAL A 1 186 ? 13.449 2.107 -16.530 1.00 79.38 186 VAL A N 1
ATOM 1455 C CA . VAL A 1 186 ? 12.784 3.079 -17.412 1.00 79.38 186 VAL A CA 1
ATOM 1456 C C . VAL A 1 186 ? 11.278 2.807 -17.484 1.00 79.38 186 VAL A C 1
ATOM 1458 O O . VAL A 1 186 ? 10.467 3.734 -17.437 1.00 79.38 186 VAL A O 1
ATOM 1461 N N . TRP A 1 187 ? 10.867 1.535 -17.510 1.00 82.56 187 TRP A N 1
ATOM 1462 C CA . TRP A 1 187 ? 9.447 1.174 -17.459 1.00 82.56 187 TRP A CA 1
ATOM 1463 C C . TRP A 1 187 ? 8.776 1.493 -16.119 1.00 82.56 187 TRP A C 1
ATOM 1465 O O . TRP A 1 187 ? 7.564 1.737 -16.093 1.00 82.56 187 TRP A O 1
ATOM 1475 N N . ALA A 1 188 ? 9.508 1.460 -15.005 1.00 81.62 188 ALA A N 1
ATOM 1476 C CA . ALA A 1 188 ? 9.011 1.908 -13.710 1.00 81.62 188 ALA A CA 1
ATOM 1477 C C . ALA A 1 188 ? 8.832 3.429 -13.670 1.00 81.62 188 ALA A C 1
ATOM 1479 O O . ALA A 1 188 ? 7.776 3.885 -13.226 1.00 81.62 188 ALA A O 1
ATOM 1480 N N . ASP A 1 189 ? 9.773 4.193 -14.218 1.00 82.69 189 ASP A N 1
ATOM 1481 C CA . ASP A 1 189 ? 9.718 5.657 -14.253 1.00 82.69 189 ASP A CA 1
ATOM 1482 C C . ASP A 1 189 ? 8.571 6.154 -15.155 1.00 82.69 189 ASP A C 1
ATOM 1484 O O . ASP A 1 189 ? 7.745 6.971 -14.739 1.00 82.69 189 ASP A O 1
ATOM 1488 N N . ILE A 1 190 ? 8.409 5.564 -16.349 1.00 85.50 190 ILE A N 1
ATOM 1489 C CA . ILE A 1 190 ? 7.261 5.838 -17.236 1.00 85.50 190 ILE A CA 1
ATOM 1490 C C . ILE A 1 190 ? 5.938 5.531 -16.521 1.00 85.50 190 ILE A C 1
ATOM 1492 O O . ILE A 1 190 ? 4.969 6.290 -16.618 1.00 85.50 190 ILE A O 1
ATOM 1496 N N . ARG A 1 191 ? 5.870 4.413 -15.788 1.00 88.25 191 ARG A N 1
ATOM 1497 C CA . ARG A 1 191 ? 4.663 4.045 -15.041 1.00 88.25 191 ARG A CA 1
ATOM 1498 C C . ARG A 1 191 ? 4.373 5.042 -13.927 1.00 88.25 191 ARG A C 1
ATOM 1500 O O . ARG A 1 191 ? 3.217 5.433 -13.794 1.00 88.25 191 ARG A O 1
ATOM 1507 N N . SER A 1 192 ? 5.386 5.463 -13.174 1.00 87.75 192 SER A N 1
ATOM 1508 C CA . SER A 1 192 ? 5.267 6.500 -12.145 1.00 87.75 192 SER A CA 1
ATOM 1509 C C . SER A 1 192 ? 4.651 7.776 -12.723 1.00 87.75 192 SER A C 1
ATOM 1511 O O . SER A 1 192 ? 3.645 8.272 -12.208 1.00 87.75 192 SER A O 1
ATOM 1513 N N . TYR A 1 193 ? 5.172 8.244 -13.862 1.00 88.56 193 TYR A N 1
ATOM 1514 C CA . TYR A 1 193 ? 4.673 9.431 -14.555 1.00 88.56 193 TYR A CA 1
ATOM 1515 C C . TYR A 1 193 ? 3.194 9.297 -14.953 1.00 88.56 193 TYR A C 1
ATOM 1517 O O . TYR A 1 193 ? 2.365 10.158 -14.647 1.00 88.56 193 TYR A O 1
ATOM 1525 N N . LEU A 1 194 ? 2.822 8.179 -15.585 1.00 90.25 194 LEU A N 1
ATOM 1526 C CA . LEU A 1 194 ? 1.440 7.930 -16.007 1.00 90.25 194 LEU A CA 1
ATOM 1527 C C . LEU A 1 194 ? 0.478 7.768 -14.821 1.00 90.25 194 LEU A C 1
ATOM 1529 O O . LEU A 1 194 ? -0.654 8.249 -14.875 1.00 90.25 194 LEU A O 1
ATOM 1533 N N . LEU A 1 195 ? 0.902 7.096 -13.747 1.00 89.12 195 LEU A N 1
ATOM 1534 C CA . LEU A 1 195 ? 0.099 6.960 -12.529 1.00 89.12 195 LEU A CA 1
ATOM 1535 C C . LEU A 1 195 ? -0.113 8.319 -11.859 1.00 89.12 195 LEU A C 1
ATOM 1537 O O . LEU A 1 195 ? -1.237 8.615 -11.457 1.00 89.12 195 LEU A O 1
ATOM 1541 N N . SER A 1 196 ? 0.916 9.164 -11.817 1.00 88.94 196 SER A N 1
ATOM 1542 C CA . SER A 1 196 ? 0.826 10.531 -11.295 1.00 88.94 196 SER A CA 1
ATOM 1543 C C . SER A 1 196 ? -0.205 11.355 -12.069 1.00 88.94 196 SER A C 1
ATOM 1545 O O . SER A 1 196 ? -1.082 11.969 -11.464 1.00 88.94 196 SER A O 1
ATOM 1547 N N . TRP A 1 197 ? -0.219 11.267 -13.404 1.00 88.75 197 TRP A N 1
ATOM 1548 C CA . TRP A 1 197 ? -1.274 11.879 -14.220 1.00 88.75 197 TRP A CA 1
ATOM 1549 C C . TRP A 1 197 ? -2.675 11.359 -13.907 1.00 88.75 197 TRP A C 1
ATOM 1551 O O . TRP A 1 197 ? -3.616 12.144 -13.821 1.00 88.75 197 TRP A O 1
ATOM 1561 N N . LYS A 1 198 ? -2.849 10.049 -13.705 1.00 87.44 198 LYS A N 1
ATOM 1562 C CA . LYS A 1 198 ? -4.166 9.500 -13.341 1.00 87.44 198 LYS A CA 1
ATOM 1563 C C . LYS A 1 198 ? -4.687 10.092 -12.032 1.00 87.44 198 LYS A C 1
ATOM 1565 O O . LYS A 1 198 ? -5.857 10.450 -11.960 1.00 87.44 198 LYS A O 1
ATOM 1570 N N . ILE A 1 199 ? -3.806 10.255 -11.053 1.00 85.50 199 ILE A N 1
ATOM 1571 C CA . ILE A 1 199 ? -4.119 10.843 -9.748 1.00 85.50 199 ILE A CA 1
ATOM 1572 C C . ILE A 1 199 ? -4.491 12.331 -9.880 1.00 85.50 199 ILE A C 1
ATOM 1574 O O . ILE A 1 199 ? -5.427 12.806 -9.238 1.00 85.50 199 ILE A O 1
ATOM 1578 N N . ILE A 1 200 ? -3.828 13.068 -10.774 1.00 83.62 200 ILE A N 1
ATOM 1579 C CA . ILE A 1 200 ? -4.222 14.442 -11.129 1.00 83.62 200 ILE A CA 1
ATOM 1580 C C . ILE A 1 200 ? -5.633 14.485 -11.695 1.00 83.62 200 ILE A C 1
ATOM 1582 O O . ILE A 1 200 ? -6.426 15.360 -11.349 1.00 83.62 200 ILE A O 1
ATOM 1586 N N . PHE A 1 201 ? -5.969 13.550 -12.580 1.00 81.25 201 PHE A N 1
ATOM 1587 C CA . PHE A 1 201 ? -7.311 13.506 -13.142 1.00 81.25 201 PHE A CA 1
ATOM 1588 C C . PHE A 1 201 ? -8.368 13.200 -12.079 1.00 81.25 201 PHE A C 1
ATOM 1590 O O . PHE A 1 201 ? -9.448 13.788 -12.145 1.00 81.25 201 PHE A O 1
ATOM 1597 N N . ASP A 1 202 ? -8.054 12.394 -11.061 1.00 78.00 202 ASP A N 1
ATOM 1598 C CA . ASP A 1 202 ? -8.947 12.193 -9.912 1.00 78.00 202 ASP A CA 1
ATOM 1599 C C . ASP A 1 202 ? -9.219 13.513 -9.170 1.00 78.00 202 ASP A C 1
ATOM 1601 O O . ASP A 1 202 ? -10.364 13.781 -8.793 1.00 78.00 202 ASP A O 1
ATOM 1605 N N . HIS A 1 203 ? -8.204 14.382 -9.062 1.00 72.94 203 HIS A N 1
ATOM 1606 C CA . HIS A 1 203 ? -8.348 15.743 -8.539 1.00 72.94 203 HIS A CA 1
ATOM 1607 C C . HIS A 1 203 ? -9.240 16.646 -9.408 1.00 72.94 203 HIS A C 1
ATOM 1609 O O . HIS A 1 203 ? -9.894 17.549 -8.891 1.00 72.94 203 HIS A O 1
ATOM 1615 N N . PHE A 1 204 ? -9.307 16.460 -10.725 1.00 68.25 204 PHE A N 1
ATOM 1616 C CA . PHE A 1 204 ? -10.115 17.336 -11.588 1.00 68.25 204 PHE A CA 1
ATOM 1617 C C . PHE A 1 204 ? -11.547 16.838 -11.805 1.00 68.25 204 PHE A C 1
ATOM 1619 O O . PHE A 1 204 ? -12.485 17.640 -11.803 1.00 68.25 204 PHE A O 1
ATOM 1626 N N . VAL A 1 205 ? -11.747 15.527 -11.965 1.00 62.69 205 VAL A N 1
ATOM 1627 C CA . VAL A 1 205 ? -13.069 14.931 -12.230 1.00 62.69 205 VAL A CA 1
ATOM 1628 C C . VAL A 1 205 ? -14.046 15.223 -11.087 1.00 62.69 205 VAL A C 1
ATOM 1630 O O . VAL A 1 205 ? -15.207 15.565 -11.332 1.00 62.69 205 VAL A O 1
ATOM 1633 N N . ASN A 1 206 ? -13.570 15.183 -9.844 1.00 53.28 206 ASN A N 1
ATOM 1634 C CA . ASN A 1 206 ? -14.400 15.466 -8.676 1.00 53.28 206 ASN A CA 1
ATOM 1635 C C . ASN A 1 206 ? -14.657 16.972 -8.478 1.00 53.28 206 ASN A C 1
ATOM 1637 O O . ASN A 1 206 ? -15.761 17.355 -8.092 1.00 53.28 206 ASN A O 1
ATOM 1641 N N . ALA A 1 207 ? -13.716 17.849 -8.850 1.00 51.84 207 ALA A N 1
ATOM 1642 C CA . ALA A 1 207 ? -13.899 19.305 -8.769 1.00 51.84 207 ALA A CA 1
ATOM 1643 C C . ALA A 1 207 ? -15.022 19.807 -9.701 1.00 51.84 207 ALA A C 1
ATOM 1645 O O . ALA A 1 207 ? -15.843 20.653 -9.327 1.00 51.84 207 ALA A O 1
ATOM 1646 N N . VAL A 1 208 ? -15.099 19.257 -10.919 1.00 50.72 208 VAL A N 1
ATOM 1647 C CA . VAL A 1 208 ? -16.121 19.630 -11.913 1.00 50.72 208 VAL A CA 1
ATOM 1648 C C . VAL A 1 208 ? -17.514 19.148 -11.496 1.00 50.72 208 VAL A C 1
ATOM 1650 O O . VAL A 1 208 ? -18.484 19.893 -11.637 1.00 50.72 208 VAL A O 1
ATOM 1653 N N . CYS A 1 209 ? -17.629 17.945 -10.927 1.00 48.66 209 CYS A N 1
ATOM 1654 C CA . CYS A 1 209 ? -18.913 17.410 -10.467 1.00 48.66 209 CYS A CA 1
ATOM 1655 C C . CYS A 1 209 ? -19.530 18.272 -9.346 1.00 48.66 209 CYS A C 1
ATOM 1657 O O . CYS A 1 209 ? -20.743 18.495 -9.311 1.00 48.66 209 CYS A O 1
ATOM 1659 N N . ILE A 1 210 ? -18.689 18.824 -8.469 1.00 47.00 210 ILE A N 1
ATOM 1660 C CA . ILE A 1 210 ? -19.142 19.568 -7.290 1.00 47.00 210 ILE A CA 1
ATOM 1661 C C . ILE A 1 210 ? -19.486 21.021 -7.631 1.00 47.00 210 ILE A C 1
ATOM 1663 O O . ILE A 1 210 ? -20.507 21.522 -7.161 1.00 47.00 210 ILE A O 1
ATOM 1667 N N . SER A 1 211 ? -18.746 21.674 -8.537 1.00 47.59 211 SER A N 1
ATOM 1668 C CA . SER A 1 211 ? -19.162 22.986 -9.064 1.00 47.59 211 SER A CA 1
ATOM 1669 C C . SER A 1 211 ? -20.553 22.923 -9.711 1.00 47.59 211 SER A C 1
ATOM 1671 O O . SER A 1 211 ? -21.407 23.756 -9.409 1.00 47.59 211 SER A O 1
ATOM 1673 N N . ALA A 1 212 ? -20.849 21.883 -10.500 1.00 48.31 212 ALA A N 1
ATOM 1674 C CA . ALA A 1 212 ? -22.181 21.660 -11.063 1.00 48.31 212 ALA A CA 1
ATOM 1675 C C . ALA A 1 212 ? -23.264 21.445 -9.980 1.00 48.31 212 ALA A C 1
ATOM 1677 O O . ALA A 1 212 ? -24.392 21.916 -10.135 1.00 48.31 212 ALA A O 1
ATOM 1678 N N . GLY A 1 213 ? -22.927 20.789 -8.863 1.00 46.62 213 GLY A N 1
ATOM 1679 C CA . GLY A 1 213 ? -23.794 20.649 -7.685 1.00 46.62 213 GLY A CA 1
ATOM 1680 C C . GLY A 1 213 ? -24.039 21.964 -6.928 1.00 46.62 213 GLY A C 1
ATOM 1681 O O . GLY A 1 213 ? -25.164 22.231 -6.511 1.00 46.62 213 GLY A O 1
ATOM 1682 N N . ALA A 1 214 ? -23.035 22.836 -6.817 1.00 45.78 214 ALA A N 1
ATOM 1683 C CA . ALA A 1 214 ? -23.187 24.161 -6.212 1.00 45.78 214 ALA A CA 1
ATOM 1684 C C . ALA A 1 214 ? -24.067 25.087 -7.078 1.00 45.78 214 ALA A C 1
ATOM 1686 O O . ALA A 1 214 ? -24.950 25.774 -6.560 1.00 45.78 214 ALA A O 1
ATOM 1687 N N . TYR A 1 215 ? -23.922 25.029 -8.409 1.00 41.62 215 TYR A N 1
ATOM 1688 C CA . TYR A 1 215 ? -24.833 25.704 -9.344 1.00 41.62 215 TYR A CA 1
ATOM 1689 C C . TYR A 1 215 ? -26.267 25.149 -9.289 1.00 41.62 215 TYR A C 1
ATOM 1691 O O . TYR A 1 215 ? -27.218 25.900 -9.515 1.00 41.62 215 TYR A O 1
ATOM 1699 N N . ARG A 1 216 ? -26.444 23.861 -8.956 1.00 35.94 216 ARG A N 1
ATOM 1700 C CA . ARG A 1 216 ? -27.754 23.207 -8.790 1.00 35.94 216 ARG A CA 1
ATOM 1701 C C . ARG A 1 216 ? -28.551 23.778 -7.614 1.00 35.94 216 ARG A C 1
ATOM 1703 O O . ARG A 1 216 ? -29.757 23.946 -7.755 1.00 35.94 216 ARG A O 1
ATOM 1710 N N . ASN A 1 217 ? -27.900 24.135 -6.505 1.00 43.94 217 ASN A N 1
ATOM 1711 C CA . ASN A 1 217 ? -28.573 24.735 -5.341 1.00 43.94 217 ASN A CA 1
ATOM 1712 C C . ASN A 1 217 ? -28.974 26.200 -5.572 1.00 43.94 217 ASN A C 1
ATOM 1714 O O . ASN A 1 217 ? -29.944 26.668 -4.982 1.00 43.94 217 ASN A O 1
ATOM 1718 N N . HIS A 1 218 ? -28.280 26.903 -6.472 1.00 43.38 218 HIS A N 1
ATOM 1719 C CA . HIS A 1 218 ? -28.645 28.262 -6.876 1.00 43.38 218 HIS A CA 1
ATOM 1720 C C . HIS A 1 218 ? -29.719 28.322 -7.975 1.00 43.38 218 HIS A C 1
ATOM 1722 O O . HIS A 1 218 ? -30.352 29.362 -8.131 1.00 43.38 218 HIS A O 1
ATOM 1728 N N . ASN A 1 219 ? -29.948 27.233 -8.722 1.00 37.97 219 ASN A N 1
ATOM 1729 C CA . ASN A 1 219 ? -30.814 27.226 -9.909 1.00 37.97 219 ASN A CA 1
ATOM 1730 C C . ASN A 1 219 ? -31.850 26.089 -9.921 1.00 37.97 219 ASN A C 1
ATOM 1732 O O . ASN A 1 219 ? -32.162 25.532 -10.974 1.00 37.97 219 ASN A O 1
ATOM 1736 N N . LEU A 1 220 ? -32.475 25.786 -8.780 1.00 42.78 220 LEU A N 1
ATOM 1737 C CA . LEU A 1 220 ? -33.682 24.939 -8.711 1.00 42.78 220 LEU A CA 1
ATOM 1738 C C . LEU A 1 220 ? -34.938 25.590 -9.338 1.00 42.78 220 LEU A C 1
ATOM 1740 O O . LEU A 1 220 ? -36.060 25.282 -8.949 1.00 42.78 220 LEU A O 1
ATOM 1744 N N . ALA A 1 221 ? -34.771 26.465 -10.332 1.00 42.06 221 ALA A N 1
ATOM 1745 C CA . ALA A 1 221 ? -35.874 27.074 -11.063 1.00 42.06 221 ALA A CA 1
ATOM 1746 C C . ALA A 1 221 ? -36.045 26.554 -12.494 1.00 42.06 221 ALA A C 1
ATOM 1748 O O . ALA A 1 221 ? -37.118 26.769 -13.045 1.00 42.06 221 ALA A O 1
ATOM 1749 N N . ASN A 1 222 ? -35.081 25.861 -13.121 1.00 44.62 222 ASN A N 1
ATOM 1750 C CA . ASN A 1 222 ? -35.380 25.259 -14.422 1.00 44.62 222 ASN A CA 1
ATOM 1751 C C . ASN A 1 222 ? -34.414 24.169 -14.901 1.00 44.62 222 ASN A C 1
ATOM 1753 O O . ASN A 1 222 ? -33.198 24.317 -14.893 1.00 44.62 222 ASN A O 1
ATOM 1757 N N . ASP A 1 223 ? -35.047 23.146 -15.467 1.00 42.94 223 ASP A N 1
ATOM 1758 C CA . ASP A 1 223 ? -34.575 22.331 -16.585 1.00 42.94 223 ASP A CA 1
ATOM 1759 C C . ASP A 1 223 ? -33.873 20.984 -16.297 1.00 42.94 223 ASP A C 1
ATOM 1761 O O . ASP A 1 223 ? -32.698 20.880 -15.931 1.00 42.94 223 ASP A O 1
ATOM 1765 N N . LYS A 1 224 ? -34.631 19.906 -16.560 1.00 44.00 224 LYS A N 1
ATOM 1766 C CA . LYS A 1 224 ? -34.245 18.487 -16.441 1.00 44.00 224 LYS A CA 1
ATOM 1767 C C . LYS A 1 224 ? -33.283 18.022 -17.551 1.00 44.00 224 LYS A C 1
ATOM 1769 O O . LYS A 1 224 ? -32.737 16.925 -17.446 1.00 44.00 224 LYS A O 1
ATOM 1774 N N . ASN A 1 225 ? -33.027 18.835 -18.581 1.00 46.06 225 ASN A N 1
ATOM 1775 C CA . ASN A 1 225 ? -32.112 18.498 -19.685 1.00 46.06 225 ASN A CA 1
ATOM 1776 C C . ASN A 1 225 ? -30.614 18.673 -19.361 1.00 46.06 225 ASN A C 1
ATOM 1778 O O . ASN A 1 225 ? -29.754 18.109 -20.041 1.00 46.06 225 ASN A O 1
ATOM 1782 N N . SER A 1 226 ? -30.280 19.398 -18.293 1.00 41.03 226 SER A N 1
ATOM 1783 C CA . SER A 1 226 ? -28.902 19.703 -17.872 1.00 41.03 226 SER A CA 1
ATOM 1784 C C . SER A 1 226 ? -28.122 18.477 -17.354 1.00 41.03 226 SER A C 1
ATOM 1786 O O . SER A 1 226 ? -26.912 18.354 -17.567 1.00 41.03 226 SER A O 1
ATOM 1788 N N . LEU A 1 227 ? -28.823 17.509 -16.752 1.00 42.16 227 LEU A N 1
ATOM 1789 C CA . LEU A 1 227 ? -28.256 16.276 -16.182 1.00 42.16 227 LEU A CA 1
ATOM 1790 C C . LEU A 1 227 ? -27.712 15.311 -17.249 1.00 42.16 227 LEU A C 1
ATOM 1792 O O . LEU A 1 227 ? -26.730 14.604 -17.013 1.00 42.16 227 LEU A O 1
ATOM 1796 N N . LEU A 1 228 ? -28.324 15.305 -18.437 1.00 42.84 228 LEU A N 1
ATOM 1797 C CA . LEU A 1 228 ? -27.855 14.514 -19.575 1.00 42.84 228 LEU A CA 1
ATOM 1798 C C . LEU A 1 228 ? -26.651 15.168 -20.258 1.00 42.84 228 LEU A C 1
ATOM 1800 O O . LEU A 1 228 ? -25.773 14.447 -20.719 1.00 42.84 228 LEU A O 1
ATOM 1804 N N . LEU A 1 229 ? -26.552 16.503 -20.272 1.00 41.19 229 LEU A N 1
ATOM 1805 C CA . LEU A 1 229 ? -25.398 17.194 -20.853 1.00 41.19 229 LEU A CA 1
ATOM 1806 C C . LEU A 1 229 ? -24.125 17.010 -20.018 1.00 41.19 229 LEU A C 1
ATOM 1808 O O . LEU A 1 229 ? -23.090 16.691 -20.591 1.00 41.19 229 LEU A O 1
ATOM 1812 N N . CYS A 1 230 ? -24.199 17.125 -18.685 1.00 41.88 230 CYS A N 1
ATOM 1813 C CA . CYS A 1 230 ? -23.023 17.011 -17.810 1.00 41.88 230 CYS A CA 1
ATOM 1814 C C . CYS A 1 230 ? -22.413 15.599 -17.804 1.00 41.88 230 CYS A C 1
ATOM 1816 O O . CYS A 1 230 ? -21.191 15.451 -17.797 1.00 41.88 230 CYS A O 1
ATOM 1818 N N . LYS A 1 231 ? -23.250 14.550 -17.864 1.00 41.47 231 LYS A N 1
ATOM 1819 C CA . LYS A 1 231 ? -22.775 13.166 -18.044 1.00 41.47 231 LYS A CA 1
ATOM 1820 C C . LYS A 1 231 ? -22.211 12.933 -19.447 1.00 41.47 231 LYS A C 1
ATOM 1822 O O . LYS A 1 231 ? -21.276 12.159 -19.607 1.00 41.47 231 LYS A O 1
ATOM 1827 N N . ARG A 1 232 ? -22.751 13.598 -20.473 1.00 37.50 232 ARG A N 1
ATOM 1828 C CA . ARG A 1 232 ? -22.311 13.428 -21.867 1.00 37.50 232 ARG A CA 1
ATOM 1829 C C . ARG A 1 232 ? -21.005 14.172 -22.158 1.00 37.50 232 ARG A C 1
ATOM 1831 O O . ARG A 1 232 ? -20.198 13.646 -22.914 1.00 37.50 232 ARG A O 1
ATOM 1838 N N . THR A 1 233 ? -20.752 15.321 -21.528 1.00 43.16 233 THR A N 1
ATOM 1839 C CA . THR A 1 233 ? -19.491 16.072 -21.662 1.00 43.16 233 THR A CA 1
ATOM 1840 C C . THR A 1 233 ? -18.341 15.444 -20.884 1.00 43.16 233 THR A C 1
ATOM 1842 O O . THR A 1 233 ? -17.246 15.365 -21.428 1.00 43.16 233 THR A O 1
ATOM 1845 N N . THR A 1 234 ? -18.573 14.908 -19.681 1.00 44.69 234 THR A N 1
ATOM 1846 C CA . THR A 1 234 ? -17.546 14.135 -18.949 1.00 44.69 234 THR A CA 1
ATOM 1847 C C . THR A 1 234 ? -17.175 12.853 -19.694 1.00 44.69 234 THR A C 1
ATOM 1849 O O . THR A 1 234 ? -15.995 12.593 -19.907 1.00 44.69 234 THR A O 1
ATOM 1852 N N . TYR A 1 235 ? -18.157 12.111 -20.220 1.00 38.91 235 TYR A N 1
ATOM 1853 C CA . TYR A 1 235 ? -17.877 10.914 -21.024 1.00 38.91 235 TYR A CA 1
ATOM 1854 C C . TYR A 1 235 ? -17.199 11.240 -22.368 1.00 38.91 235 TYR A C 1
ATOM 1856 O O . TYR A 1 235 ? -16.355 10.479 -22.830 1.00 38.91 235 TYR A O 1
ATOM 1864 N N . GLN A 1 236 ? -17.525 12.370 -23.011 1.00 35.72 236 GLN A N 1
ATOM 1865 C CA . GLN A 1 236 ? -16.868 12.794 -24.257 1.00 35.72 236 GLN A CA 1
ATOM 1866 C C . GLN A 1 236 ? -15.471 13.390 -24.042 1.00 35.72 236 GLN A C 1
ATOM 1868 O O . GLN A 1 236 ? -14.616 13.194 -24.904 1.00 35.72 236 GLN A O 1
ATOM 1873 N N . ALA A 1 237 ? -15.213 14.062 -22.917 1.00 38.19 237 ALA A N 1
ATOM 1874 C CA . ALA A 1 237 ? -13.886 14.559 -22.557 1.00 38.19 237 ALA A CA 1
ATOM 1875 C C . ALA A 1 237 ? -12.936 13.399 -22.223 1.00 38.19 237 ALA A C 1
ATOM 1877 O O . ALA A 1 237 ? -11.855 13.315 -22.803 1.00 38.19 237 ALA A O 1
ATOM 1878 N N . SER A 1 238 ? -13.383 12.430 -21.412 1.00 37.16 238 SER A N 1
ATOM 1879 C CA . SER A 1 238 ? -12.603 11.219 -21.119 1.00 37.16 238 SER A CA 1
ATOM 1880 C C . SER A 1 238 ? -12.344 10.358 -22.362 1.00 37.16 238 SER A C 1
ATOM 1882 O O . SER A 1 238 ? -11.297 9.728 -22.458 1.00 37.16 238 SER A O 1
ATOM 1884 N N . ARG A 1 239 ? -13.256 10.348 -23.346 1.00 32.81 239 ARG A N 1
ATOM 1885 C CA . ARG A 1 239 ? -13.097 9.561 -24.584 1.00 32.81 239 ARG A CA 1
ATOM 1886 C C . ARG A 1 239 ? -12.279 10.266 -25.674 1.00 32.81 239 ARG A C 1
ATOM 1888 O O . ARG A 1 239 ? -11.764 9.589 -26.555 1.00 32.81 239 ARG A O 1
ATOM 1895 N N . ARG A 1 240 ? -12.155 11.599 -25.637 1.00 36.41 240 ARG A N 1
ATOM 1896 C CA . ARG A 1 240 ? -11.304 12.372 -26.567 1.00 36.41 240 ARG A CA 1
ATOM 1897 C C . ARG A 1 240 ? -9.842 12.471 -26.129 1.00 36.41 240 ARG A C 1
ATOM 1899 O O . ARG A 1 240 ? -9.016 12.754 -26.979 1.00 36.41 240 ARG A O 1
ATOM 1906 N N . MET A 1 241 ? -9.530 12.230 -24.855 1.00 40.53 241 MET A N 1
ATOM 1907 C CA . MET A 1 241 ? -8.152 12.234 -24.327 1.00 40.53 241 MET A CA 1
ATOM 1908 C C . MET A 1 241 ? -7.496 10.839 -24.283 1.00 40.53 241 MET A C 1
ATOM 1910 O O . MET A 1 241 ? -6.374 10.711 -23.812 1.00 40.53 241 MET A O 1
ATOM 1914 N N . MET A 1 242 ? -8.189 9.797 -24.761 1.00 33.69 242 MET A N 1
ATOM 1915 C CA . MET A 1 242 ? -7.667 8.424 -24.907 1.00 33.69 242 MET A CA 1
ATOM 1916 C C . MET A 1 242 ? -7.248 8.075 -26.351 1.00 33.69 242 MET A C 1
ATOM 1918 O O . MET A 1 242 ? -7.082 6.896 -26.663 1.00 33.69 242 MET A O 1
ATOM 1922 N N . PHE A 1 243 ? -7.079 9.074 -27.221 1.00 34.03 243 PHE A N 1
ATOM 1923 C CA . PHE A 1 243 ? -6.448 8.933 -28.537 1.00 34.03 243 PHE A CA 1
ATOM 1924 C C . PHE A 1 243 ? -5.249 9.865 -28.637 1.00 34.03 243 PHE A C 1
ATOM 1926 O O . PHE A 1 243 ? -5.391 11.022 -28.179 1.00 34.03 243 PHE A O 1
#

InterPro domains:
  IPR054477 E3 ubiquitin-protein ligase listerin, HEAT repeat region [PF22999] (109-207)